Protein AF-A0A9P1BUS1-F1 (afdb_monomer_lite)

Radius of gyration: 31.8 Å; chains: 1; bounding box: 94×66×81 Å

pLDDT: mean 78.26, std 16.11, range [40.59, 98.12]

Organism: NCBI:txid2562237

Structure (mmCIF, N/CA/C/O backbone):
data_AF-A0A9P1BUS1-F1
#
_entry.id   AF-A0A9P1BUS1-F1
#
loop_
_atom_site.group_PDB
_atom_site.id
_atom_site.type_symbol
_atom_site.label_atom_id
_atom_site.label_alt_id
_atom_site.label_comp_id
_atom_site.label_asym_id
_atom_site.label_entity_id
_atom_site.label_seq_id
_atom_site.pdbx_PDB_ins_code
_atom_site.Cartn_x
_atom_site.Cartn_y
_atom_site.Cartn_z
_atom_site.occupancy
_atom_site.B_iso_or_equiv
_atom_site.auth_seq_id
_atom_site.auth_comp_id
_atom_site.auth_asym_id
_atom_site.auth_atom_id
_atom_site.pdbx_PDB_model_num
ATOM 1 N N . MET A 1 1 ? -67.417 27.961 18.897 1.00 46.22 1 MET A N 1
ATOM 2 C CA . MET A 1 1 ? -67.060 26.794 19.729 1.00 46.22 1 MET A CA 1
ATOM 3 C C . MET A 1 1 ? -65.584 26.510 19.504 1.00 46.22 1 MET A C 1
ATOM 5 O O . MET A 1 1 ? -65.244 25.965 18.468 1.00 46.22 1 MET A O 1
ATOM 9 N N . PHE A 1 2 ? -64.714 26.973 20.403 1.00 40.59 2 PHE A N 1
ATOM 10 C CA . PHE A 1 2 ? -63.285 26.651 20.389 1.00 40.59 2 PHE A CA 1
ATOM 11 C C . PHE A 1 2 ? -63.031 25.648 21.512 1.00 40.59 2 PHE A C 1
ATOM 13 O O . PHE A 1 2 ? -63.205 25.967 22.686 1.00 40.59 2 PHE A O 1
ATOM 20 N N . THR A 1 3 ? -62.691 24.420 21.139 1.00 49.34 3 THR A N 1
ATOM 21 C CA . THR A 1 3 ? -62.290 23.357 22.060 1.00 49.34 3 THR A CA 1
ATOM 22 C C . THR A 1 3 ? -60.851 23.598 22.498 1.00 49.34 3 THR A C 1
ATOM 24 O O . THR A 1 3 ? -59.916 23.427 21.719 1.00 49.34 3 THR A O 1
ATOM 27 N N . VAL A 1 4 ? -60.691 24.025 23.748 1.00 51.94 4 VAL A N 1
ATOM 28 C CA . VAL A 1 4 ? -59.406 24.140 24.442 1.00 51.94 4 VAL A CA 1
ATOM 29 C C . VAL A 1 4 ? -58.948 22.731 24.818 1.00 51.94 4 VAL A C 1
ATOM 31 O O . VAL A 1 4 ? -59.622 22.043 25.583 1.00 51.94 4 VAL A O 1
ATOM 34 N N . LEU A 1 5 ? -57.823 22.288 24.255 1.00 48.09 5 LEU A N 1
ATOM 35 C CA . LEU A 1 5 ? -57.176 21.033 24.635 1.00 48.09 5 LEU A CA 1
ATOM 36 C C . LEU A 1 5 ? -56.442 21.207 25.978 1.00 48.09 5 LEU A C 1
ATOM 38 O O . LEU A 1 5 ? -55.762 22.220 26.169 1.00 48.09 5 LEU A O 1
ATOM 42 N N . PRO A 1 6 ? -56.552 20.240 26.906 1.00 53.84 6 PRO A N 1
ATOM 43 C CA . PRO A 1 6 ? -55.901 20.312 28.205 1.00 53.84 6 PRO A CA 1
ATOM 44 C C . PRO A 1 6 ? -54.385 20.134 28.062 1.00 53.84 6 PRO A C 1
ATOM 46 O O . PRO A 1 6 ? -53.867 19.041 27.842 1.00 53.84 6 PRO A O 1
ATOM 49 N N . SER A 1 7 ? -53.679 21.252 28.214 1.00 59.16 7 SER A N 1
ATOM 50 C CA . SER A 1 7 ? -52.264 21.307 28.568 1.00 59.16 7 SER A CA 1
ATOM 51 C C . SER A 1 7 ? -52.115 20.888 30.026 1.00 59.16 7 SER A C 1
ATOM 53 O O . SER A 1 7 ? -52.669 21.558 30.895 1.00 59.16 7 SER A O 1
ATOM 55 N N . SER A 1 8 ? -51.412 19.783 30.281 1.00 63.03 8 SER A N 1
ATOM 56 C CA . SER A 1 8 ? -50.774 19.408 31.556 1.00 63.03 8 SER A CA 1
ATOM 57 C C . SER A 1 8 ? -50.841 17.895 31.707 1.00 63.03 8 SER A C 1
ATOM 59 O O . SER A 1 8 ? -51.927 17.371 31.921 1.00 63.03 8 SER A O 1
ATOM 61 N N . CYS A 1 9 ? -49.696 17.213 31.574 1.00 47.09 9 CYS A N 1
ATOM 62 C CA . CYS A 1 9 ? -49.346 15.969 32.288 1.00 47.09 9 CYS A CA 1
ATOM 63 C C . CYS A 1 9 ? -47.958 15.420 31.865 1.00 47.09 9 CYS A C 1
ATOM 65 O O . CYS A 1 9 ? -47.756 14.212 31.817 1.00 47.09 9 CYS A O 1
ATOM 67 N N . CYS A 1 10 ? -46.957 16.264 31.580 1.00 48.97 10 CYS A N 1
ATOM 68 C CA . CYS A 1 10 ? -45.562 15.797 31.541 1.00 48.97 10 CYS A CA 1
ATOM 69 C C . CYS A 1 10 ? -44.953 15.998 32.932 1.00 48.97 10 CYS A C 1
ATOM 71 O O . CYS A 1 10 ? -44.494 17.083 33.280 1.00 48.97 10 CYS A O 1
ATOM 73 N N . GLY A 1 11 ? -45.053 14.961 33.766 1.00 48.91 11 GLY A N 1
ATOM 74 C CA . GLY A 1 11 ? -44.661 14.999 35.172 1.00 48.91 11 GLY A CA 1
ATOM 75 C C . GLY A 1 11 ? -43.143 15.139 35.415 1.00 48.91 11 GLY A C 1
ATOM 76 O O . GLY A 1 11 ? -42.332 14.694 34.602 1.00 48.91 11 GLY A O 1
ATOM 77 N N . PRO A 1 12 ? -42.733 15.666 36.587 1.00 58.41 12 PRO A N 1
ATOM 78 C CA . PRO A 1 12 ? -41.339 15.968 36.958 1.00 58.41 12 PRO A CA 1
ATOM 79 C C . PRO A 1 12 ? -40.393 14.753 37.103 1.00 58.41 12 PRO A C 1
ATOM 81 O O . PRO A 1 12 ? -39.239 14.913 37.497 1.00 58.41 12 PRO A O 1
ATOM 84 N N . ARG A 1 13 ? -40.829 13.526 36.784 1.00 53.03 13 ARG A N 1
ATOM 85 C CA . ARG A 1 13 ? -39.997 12.313 36.916 1.00 53.03 13 ARG A CA 1
ATOM 86 C C . ARG A 1 13 ? -38.963 12.133 35.801 1.00 53.03 13 ARG A C 1
ATOM 88 O O . ARG A 1 13 ? -37.921 11.541 36.066 1.00 53.03 13 ARG A O 1
ATOM 95 N N . LEU A 1 14 ? -39.202 12.654 34.596 1.00 53.84 14 LEU A N 1
ATOM 96 C CA . LEU A 1 14 ? -38.250 12.518 33.482 1.00 53.84 14 LEU A CA 1
ATOM 97 C C . LEU A 1 14 ? -37.026 13.438 33.630 1.00 53.84 14 LEU A C 1
ATOM 99 O O . LEU A 1 14 ? -35.917 13.035 33.288 1.00 53.84 14 LEU A O 1
ATOM 103 N N . ALA A 1 15 ? -37.188 14.623 34.228 1.00 58.75 15 ALA A N 1
ATOM 104 C CA . ALA A 1 15 ? -36.095 15.586 34.396 1.00 58.75 15 ALA A CA 1
ATOM 105 C C . ALA A 1 15 ? -34.947 15.056 35.284 1.00 58.75 15 ALA A C 1
ATOM 107 O O . ALA A 1 15 ? -33.774 15.276 34.985 1.00 58.75 15 ALA A O 1
ATOM 108 N N . ASN A 1 16 ? -35.261 14.289 36.335 1.00 60.59 16 ASN A N 1
ATOM 109 C CA . ASN A 1 16 ? -34.242 13.729 37.233 1.00 60.59 16 ASN A CA 1
ATOM 110 C C . ASN A 1 16 ? -33.464 12.551 36.618 1.00 60.59 16 ASN A C 1
ATOM 112 O O . ASN A 1 16 ? -32.300 12.346 36.958 1.00 60.59 16 ASN A O 1
ATOM 116 N N . ALA A 1 17 ? -34.072 11.786 35.705 1.00 60.84 17 ALA A N 1
ATOM 117 C CA . ALA A 1 17 ? -33.400 10.660 35.053 1.00 60.84 17 ALA A CA 1
ATOM 118 C C . ALA A 1 17 ? -32.332 11.136 34.053 1.00 60.84 17 ALA A C 1
ATOM 120 O O . ALA A 1 17 ? -31.220 10.608 34.041 1.00 60.84 17 ALA A O 1
ATOM 121 N N . VAL A 1 18 ? -32.636 12.185 33.281 1.00 61.22 18 VAL A N 1
ATOM 122 C CA . VAL A 1 18 ? -31.694 12.780 32.318 1.00 61.22 18 VAL A CA 1
ATOM 123 C C . VAL A 1 18 ? -30.504 13.429 33.039 1.00 61.22 18 VAL A C 1
ATOM 125 O O . VAL A 1 18 ? -29.358 13.233 32.638 1.00 61.22 18 VAL A O 1
ATOM 128 N N . GLY A 1 19 ? -30.742 14.120 34.161 1.00 65.56 19 GLY A N 1
ATOM 129 C CA . GLY A 1 19 ? -29.676 14.764 34.940 1.00 65.56 19 GLY A CA 1
ATOM 130 C C . GLY A 1 19 ? -28.626 13.794 35.503 1.00 65.56 19 GLY A C 1
ATOM 131 O O . GLY A 1 19 ? -27.442 14.130 35.556 1.00 65.56 19 GLY A O 1
ATOM 132 N N . ASN A 1 20 ? -29.026 12.574 35.876 1.00 67.50 20 ASN A N 1
ATOM 133 C CA . ASN A 1 20 ? -28.093 11.555 36.369 1.00 67.50 20 ASN A CA 1
ATOM 134 C C . ASN A 1 20 ? -27.236 10.943 35.251 1.00 67.50 20 ASN A C 1
ATOM 136 O O . ASN A 1 20 ? -26.089 10.578 35.502 1.00 67.50 20 ASN A O 1
ATOM 140 N N . PHE A 1 21 ? -27.755 10.864 34.022 1.00 61.03 21 PHE A N 1
ATOM 141 C CA . PHE A 1 21 ? -27.008 10.328 32.881 1.00 61.03 21 PHE A CA 1
ATOM 142 C C . PHE A 1 21 ? -25.894 11.286 32.439 1.00 61.03 21 PHE A C 1
ATOM 144 O O . PHE A 1 21 ? -24.759 10.863 32.231 1.00 61.03 21 PHE A O 1
ATOM 151 N N . VAL A 1 22 ? -26.185 12.592 32.405 1.00 64.06 22 VAL A N 1
ATOM 152 C CA . VAL A 1 22 ? -25.201 13.631 32.050 1.00 64.06 22 VAL A CA 1
ATOM 153 C C . VAL A 1 22 ? -24.065 13.702 33.076 1.00 64.06 22 VAL A C 1
ATOM 155 O O . VAL A 1 22 ? -22.897 13.733 32.698 1.00 64.06 22 VAL A O 1
ATOM 158 N N . LYS A 1 23 ? -24.381 13.654 34.378 1.00 69.38 23 LYS A N 1
ATOM 159 C CA . LYS A 1 23 ? -23.353 13.651 35.435 1.00 69.38 23 LYS A CA 1
ATOM 160 C C . LYS A 1 23 ? -22.451 12.416 35.381 1.00 69.38 23 LYS A C 1
ATOM 162 O O . LYS A 1 23 ? -21.259 12.529 35.639 1.00 69.38 23 LYS A O 1
ATOM 167 N N . LYS A 1 24 ? -23.004 11.252 35.025 1.00 66.56 24 LYS A N 1
ATOM 168 C CA . LYS A 1 24 ? -22.243 9.999 34.925 1.00 66.56 24 LYS A CA 1
ATOM 169 C C . LYS A 1 24 ? -21.389 9.915 33.654 1.00 66.56 24 LYS A C 1
ATOM 171 O O . LYS A 1 24 ? -20.315 9.327 33.676 1.00 66.56 24 LYS A O 1
ATOM 176 N N . ALA A 1 25 ? -21.831 10.527 32.556 1.00 69.12 25 ALA A N 1
ATOM 177 C CA . ALA A 1 25 ? -21.007 10.666 31.356 1.00 69.12 25 ALA A CA 1
ATOM 178 C C . ALA A 1 25 ? -19.791 11.578 31.610 1.00 69.12 25 ALA A C 1
ATOM 180 O O . ALA A 1 25 ? -18.690 11.269 31.158 1.00 69.12 25 ALA A O 1
ATOM 181 N N . ALA A 1 26 ? -19.969 12.649 32.394 1.00 74.56 26 ALA A N 1
ATOM 182 C CA . ALA A 1 26 ? -18.885 13.563 32.751 1.00 74.56 26 ALA A CA 1
ATOM 183 C C .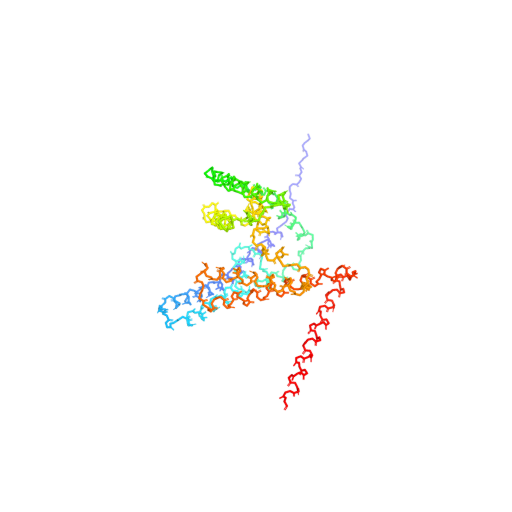 ALA A 1 26 ? -17.774 12.883 33.579 1.00 74.56 26 ALA A C 1
ATOM 185 O O . ALA A 1 26 ? -16.598 13.042 33.263 1.00 74.56 26 ALA A O 1
ATOM 186 N N . SER A 1 27 ? -18.123 12.052 34.572 1.00 76.44 27 SER A N 1
ATOM 187 C CA . SER A 1 27 ? -17.126 11.383 35.431 1.00 76.44 27 SER A CA 1
ATOM 188 C C . SER A 1 27 ? -16.245 10.369 34.689 1.00 76.44 27 SER A C 1
ATOM 190 O O . SER A 1 27 ? -15.106 10.102 35.078 1.00 76.44 27 SER A O 1
ATOM 192 N N . LEU A 1 28 ? -16.756 9.795 33.599 1.00 79.06 28 LEU A N 1
ATOM 193 C CA . LEU A 1 28 ? -16.002 8.857 32.768 1.00 79.06 28 LEU A CA 1
ATOM 194 C C . LEU A 1 28 ? -15.027 9.564 31.834 1.00 79.06 28 LEU A C 1
ATOM 196 O O . LEU A 1 28 ? -13.924 9.054 31.623 1.00 79.06 28 LEU A O 1
ATOM 200 N N . GLY A 1 29 ? -15.405 10.751 31.351 1.00 85.56 29 GLY A N 1
ATOM 201 C CA . GLY A 1 29 ? -14.495 11.656 30.656 1.00 85.56 29 GLY A CA 1
ATOM 202 C C . GLY A 1 29 ? -13.262 11.950 31.507 1.00 85.56 29 GLY A C 1
ATOM 203 O O . GLY A 1 29 ? -12.148 11.681 31.071 1.00 85.56 29 GLY A O 1
ATOM 204 N N . GLU A 1 30 ? -13.451 12.349 32.768 1.00 90.88 30 GLU A N 1
ATOM 205 C CA . GLU A 1 30 ? -12.348 12.694 33.683 1.00 90.88 30 GLU A CA 1
ATOM 206 C C . GLU A 1 30 ? -11.357 11.533 33.908 1.00 90.88 30 GLU A C 1
ATOM 208 O O . GLU A 1 30 ? -10.136 11.720 33.899 1.00 90.88 30 GLU A O 1
ATOM 213 N N . SER A 1 31 ? -11.864 10.305 34.069 1.00 90.94 31 SER A N 1
ATOM 214 C CA . SER A 1 31 ? -11.017 9.117 34.263 1.00 90.94 31 SER A CA 1
ATOM 215 C C . SER A 1 31 ? -10.202 8.765 33.013 1.00 90.94 31 SER A C 1
ATOM 217 O O . SER A 1 31 ? -9.027 8.394 33.119 1.00 90.94 31 SER A O 1
ATOM 219 N N . ALA A 1 32 ? -10.808 8.883 31.828 1.00 94.50 32 ALA A N 1
ATOM 220 C CA . ALA A 1 32 ? -10.131 8.656 30.555 1.00 94.50 32 ALA A CA 1
ATOM 221 C C . ALA A 1 32 ? -9.107 9.760 30.249 1.00 94.50 32 ALA A C 1
ATOM 223 O O . ALA A 1 32 ? -7.989 9.455 29.832 1.00 94.50 32 ALA A O 1
ATOM 224 N N . GLU A 1 33 ? -9.445 11.023 30.516 1.00 95.06 33 GLU A N 1
ATOM 225 C CA . GLU A 1 33 ? -8.556 12.177 30.348 1.00 95.06 33 GLU A CA 1
ATOM 226 C C . GLU A 1 33 ? -7.314 12.074 31.236 1.00 95.06 33 GLU A C 1
ATOM 228 O O . GLU A 1 33 ? -6.194 12.243 30.751 1.00 95.06 33 GLU A O 1
ATOM 233 N N . SER A 1 34 ? -7.490 11.721 32.513 1.00 95.56 34 SER A N 1
ATOM 234 C CA . SER A 1 34 ? -6.382 11.531 33.456 1.00 95.56 34 SER A CA 1
ATOM 235 C C . SER A 1 34 ? -5.438 10.408 33.013 1.00 95.56 34 SER A C 1
ATOM 237 O O . SER A 1 34 ? -4.213 10.578 32.993 1.00 95.56 34 SER A O 1
ATOM 239 N N . TYR A 1 35 ? -5.990 9.268 32.580 1.00 97.12 35 TYR A N 1
ATOM 240 C CA . TYR A 1 35 ? 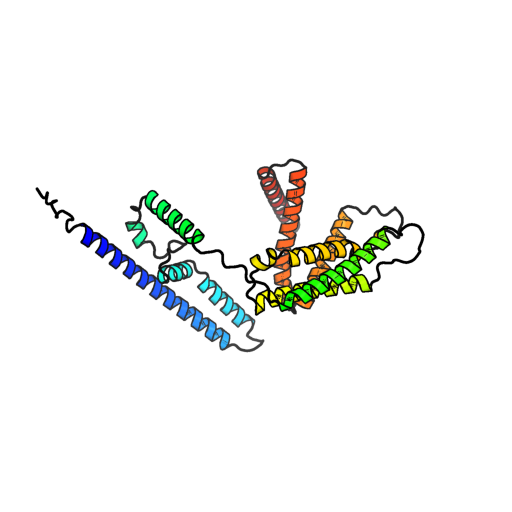-5.180 8.161 32.073 1.00 97.12 35 TYR A CA 1
ATOM 241 C C . TYR A 1 35 ? -4.448 8.535 30.774 1.00 97.12 35 TYR A C 1
ATOM 243 O O . TYR A 1 35 ? -3.239 8.321 30.676 1.00 97.12 35 TYR A O 1
ATOM 251 N N . LYS A 1 36 ? -5.143 9.157 29.811 1.00 96.88 36 LYS A N 1
ATOM 252 C CA . LYS A 1 36 ? -4.542 9.634 28.560 1.00 96.88 36 LYS A CA 1
ATOM 253 C C . LYS A 1 36 ? -3.410 10.624 28.832 1.00 96.88 36 LYS A C 1
ATOM 255 O O . LYS A 1 36 ? -2.319 10.438 28.308 1.00 96.88 36 LYS A O 1
ATOM 260 N N . SER A 1 37 ? -3.627 11.617 29.694 1.00 97.69 37 SER A N 1
ATOM 261 C CA . SER A 1 37 ? -2.606 12.606 30.060 1.00 97.69 37 SER A CA 1
ATOM 262 C C . SER A 1 37 ? -1.367 11.956 30.690 1.00 97.69 37 SER A C 1
ATOM 264 O O . SER A 1 37 ? -0.238 12.321 30.358 1.00 97.69 37 SER A O 1
ATOM 266 N N . LYS A 1 38 ? -1.551 10.933 31.537 1.00 98.06 38 LYS A N 1
ATOM 267 C CA . LYS A 1 38 ? -0.440 10.177 32.131 1.00 98.06 38 LYS A CA 1
ATOM 268 C C . LYS A 1 38 ? 0.395 9.442 31.078 1.00 98.06 38 LYS A C 1
ATOM 270 O O . LYS A 1 38 ? 1.623 9.504 31.143 1.00 98.06 38 LYS A O 1
ATOM 275 N N . ILE A 1 39 ? -0.249 8.749 30.138 1.00 98.12 39 ILE A N 1
ATOM 276 C CA . ILE A 1 39 ? 0.445 8.010 29.072 1.00 98.12 39 ILE A CA 1
ATOM 277 C C . ILE A 1 39 ? 1.093 8.974 28.07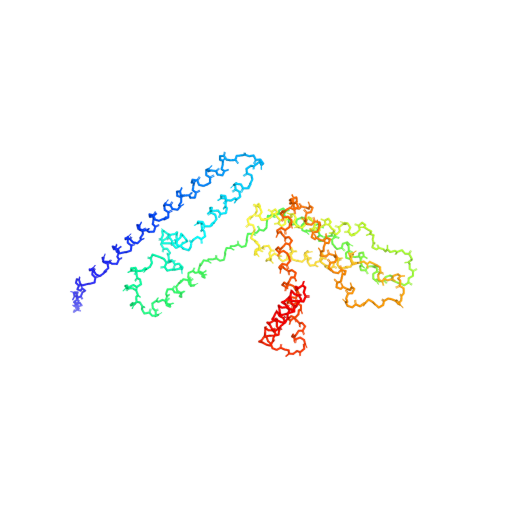1 1.00 98.12 39 ILE A C 1
ATOM 279 O O . ILE A 1 39 ? 2.256 8.781 27.724 1.00 98.12 39 ILE A O 1
ATOM 283 N N . ASP A 1 40 ? 0.412 10.060 27.693 1.00 97.44 40 ASP A N 1
ATOM 284 C CA . ASP A 1 40 ? 0.965 11.116 26.833 1.00 97.44 40 ASP A CA 1
ATOM 285 C C . ASP A 1 40 ? 2.242 11.710 27.453 1.00 97.44 40 ASP A C 1
ATOM 287 O O . ASP A 1 40 ? 3.260 11.854 26.776 1.00 97.44 40 ASP A O 1
ATOM 291 N N . GLY A 1 41 ? 2.243 11.959 28.768 1.00 97.88 41 GLY A N 1
ATOM 292 C CA . GLY A 1 41 ? 3.432 12.417 29.488 1.00 97.88 41 GLY A CA 1
ATOM 293 C C . GLY A 1 41 ? 4.579 11.396 29.503 1.00 97.88 41 GLY A C 1
ATOM 294 O O . GLY A 1 41 ? 5.747 11.783 29.464 1.00 97.88 41 GLY A O 1
ATOM 295 N N . GLN A 1 42 ? 4.285 10.092 29.541 1.00 98.12 42 GLN A N 1
ATOM 296 C CA . GLN A 1 42 ? 5.308 9.043 29.431 1.00 98.12 42 GLN A CA 1
ATOM 297 C C . GLN A 1 42 ? 5.884 8.956 28.016 1.00 98.12 42 GLN A C 1
ATOM 299 O O . GLN A 1 42 ? 7.103 8.889 27.864 1.00 98.12 42 GLN A O 1
ATOM 304 N N . ILE A 1 43 ? 5.024 9.000 26.996 1.00 97.81 43 ILE A N 1
ATOM 305 C CA . ILE A 1 43 ? 5.421 9.020 25.586 1.00 97.81 43 ILE A CA 1
ATOM 306 C C . ILE A 1 43 ? 6.335 10.216 25.324 1.00 97.81 43 ILE A C 1
ATOM 308 O O . ILE A 1 43 ? 7.431 10.027 24.806 1.00 97.81 43 ILE A O 1
ATOM 312 N N . GLN A 1 44 ? 5.940 11.413 25.763 1.00 98.00 44 GLN A N 1
ATOM 313 C CA . GLN A 1 44 ? 6.729 12.626 25.569 1.00 98.00 44 GLN A CA 1
ATOM 314 C C . GLN A 1 44 ? 8.115 12.512 26.216 1.00 98.00 44 GLN A C 1
ATOM 316 O O . GLN A 1 44 ? 9.109 12.847 25.581 1.00 98.00 44 GLN A O 1
ATOM 321 N N . ARG A 1 45 ? 8.214 11.973 27.442 1.00 98.00 45 ARG A N 1
ATOM 322 C CA . ARG A 1 45 ? 9.512 11.739 28.105 1.00 98.00 45 ARG A CA 1
ATOM 323 C C . ARG A 1 45 ? 10.400 10.768 27.325 1.00 98.00 45 ARG A C 1
ATOM 325 O O . ARG A 1 45 ? 11.596 11.014 27.208 1.00 98.00 45 ARG A O 1
ATOM 332 N N . LEU A 1 46 ? 9.837 9.677 26.802 1.00 97.75 46 LEU A N 1
ATOM 333 C CA . LEU A 1 46 ? 10.592 8.711 25.997 1.00 97.75 46 LEU A CA 1
ATOM 334 C C . LEU A 1 46 ? 11.031 9.315 24.657 1.00 97.75 46 LEU A C 1
ATOM 336 O O . LEU A 1 46 ? 12.163 9.099 24.238 1.00 97.75 46 LEU A O 1
ATOM 340 N N . GLU A 1 47 ? 10.169 10.094 24.003 1.00 96.88 47 GLU A N 1
ATOM 341 C CA . GLU A 1 47 ? 10.499 10.804 22.762 1.00 96.88 47 GLU A CA 1
ATOM 342 C C . GLU A 1 47 ? 11.600 11.857 23.000 1.00 96.88 47 GLU A C 1
ATOM 344 O O . GLU A 1 47 ? 12.519 11.968 22.188 1.00 96.88 47 GLU A O 1
ATOM 349 N N . THR A 1 48 ? 11.596 12.550 24.148 1.00 97.62 48 THR A N 1
ATOM 350 C CA . THR A 1 48 ? 12.705 13.430 24.561 1.00 97.62 48 THR A CA 1
ATOM 351 C C . THR A 1 48 ? 14.006 12.650 24.766 1.00 97.62 48 THR A C 1
ATOM 353 O O . THR A 1 48 ? 15.027 13.040 24.208 1.00 97.62 48 THR A O 1
ATOM 356 N N . GLN A 1 49 ? 13.977 11.510 25.468 1.00 97.06 49 GLN A N 1
ATOM 357 C CA . GLN A 1 49 ? 15.164 10.657 25.654 1.00 97.06 49 GLN A CA 1
ATOM 358 C C . GLN A 1 49 ? 15.730 10.136 24.325 1.00 97.06 49 GLN A C 1
ATOM 360 O O . GLN A 1 49 ? 16.941 10.043 24.158 1.00 97.06 49 GLN A O 1
ATOM 365 N N . VAL A 1 50 ? 14.872 9.821 23.349 1.00 96.69 50 VAL A N 1
ATOM 366 C CA . VAL A 1 50 ? 15.316 9.442 21.998 1.00 96.69 50 VAL A CA 1
ATOM 367 C C . VAL A 1 50 ? 16.036 10.602 21.302 1.00 96.69 50 VAL A C 1
ATOM 369 O O . VAL A 1 50 ? 17.020 10.365 20.600 1.00 96.69 50 VAL A O 1
ATOM 372 N N . GLY A 1 51 ? 15.568 11.839 21.499 1.00 93.81 51 GLY A N 1
ATOM 373 C CA . GLY A 1 51 ? 16.205 13.050 20.974 1.00 93.81 51 GLY A CA 1
ATOM 374 C C . GLY A 1 51 ? 17.537 13.396 21.651 1.00 93.81 51 GLY A C 1
ATOM 375 O O . GLY A 1 51 ? 18.449 13.875 20.981 1.00 93.81 51 GLY A O 1
ATOM 376 N N . GLU A 1 52 ? 17.673 13.108 22.949 1.00 97.12 52 GLU A N 1
ATOM 377 C CA . GLU A 1 52 ? 18.892 13.329 23.747 1.00 97.12 52 GLU A CA 1
ATOM 378 C C . GLU A 1 52 ? 20.019 12.327 23.466 1.00 97.12 52 GLU A C 1
ATOM 380 O O . GLU A 1 52 ? 21.155 12.570 23.869 1.00 97.12 52 GLU A O 1
ATOM 385 N N . LEU A 1 53 ? 19.738 11.231 22.751 1.00 96.12 53 LEU A N 1
ATOM 386 C CA . LEU A 1 53 ? 20.711 10.199 22.375 1.00 96.12 53 LEU A CA 1
ATOM 387 C C . LEU A 1 53 ? 21.127 10.297 20.886 1.00 96.12 53 LEU A C 1
ATOM 389 O O . LEU A 1 53 ? 20.847 9.378 20.103 1.00 96.12 53 LEU A O 1
ATOM 393 N N . PRO A 1 54 ? 21.779 11.389 20.428 1.00 92.75 54 PRO A N 1
ATOM 394 C CA . PRO A 1 54 ? 22.240 11.507 19.052 1.00 92.75 54 PRO A CA 1
ATOM 395 C C . PRO A 1 54 ? 23.479 10.632 18.798 1.00 92.75 54 PRO A C 1
ATOM 397 O O . PRO A 1 54 ? 24.298 10.393 19.679 1.00 92.75 54 PRO A O 1
ATOM 400 N N . GLY A 1 55 ? 23.651 10.184 17.552 1.00 92.94 55 GLY A N 1
ATOM 401 C CA . GLY A 1 55 ? 24.835 9.435 17.110 1.00 92.94 55 GLY A CA 1
ATOM 402 C C . GLY A 1 55 ? 24.564 7.980 16.714 1.00 92.94 55 GLY A C 1
ATOM 403 O O . GLY A 1 55 ? 23.487 7.423 16.952 1.00 92.94 55 GLY A O 1
ATOM 404 N N . LYS A 1 56 ? 25.550 7.368 16.040 1.00 91.25 56 LYS A N 1
ATOM 405 C CA . LYS A 1 56 ? 25.475 5.972 15.565 1.00 91.25 56 LYS A CA 1
ATOM 406 C C . LYS A 1 56 ? 25.541 4.964 16.719 1.00 91.25 56 LYS A C 1
ATOM 408 O O . LYS A 1 56 ? 24.814 3.976 16.687 1.00 91.25 56 LYS A O 1
ATOM 413 N N . GLU A 1 57 ? 26.319 5.261 17.757 1.00 95.62 57 GLU A N 1
ATOM 414 C CA . GLU A 1 57 ? 26.524 4.375 18.914 1.00 95.62 57 GLU A CA 1
ATOM 415 C C . GLU A 1 57 ? 25.226 4.100 19.702 1.00 95.62 57 GLU A C 1
ATOM 417 O O . GLU A 1 57 ? 24.997 2.982 20.160 1.00 95.62 57 GLU A O 1
ATOM 422 N N . HIS A 1 58 ? 24.303 5.068 19.768 1.00 96.94 58 HIS A N 1
ATOM 423 C CA . HIS A 1 58 ? 23.034 4.943 20.506 1.00 96.94 58 HIS A CA 1
ATOM 424 C C . HIS A 1 58 ? 21.865 4.392 19.670 1.00 96.94 58 HIS A C 1
ATOM 426 O O . HIS A 1 58 ? 20.701 4.490 20.066 1.00 96.94 58 HIS A O 1
ATOM 432 N N . HIS A 1 59 ? 22.117 3.818 18.488 1.00 95.94 59 HIS A N 1
ATOM 433 C CA . HIS A 1 59 ? 21.041 3.307 17.627 1.00 95.94 59 HIS A CA 1
ATOM 434 C C . HIS A 1 59 ? 20.196 2.213 18.309 1.00 95.94 59 HIS A C 1
ATOM 436 O O . HIS A 1 59 ? 18.965 2.236 18.223 1.00 95.94 59 HIS A O 1
ATOM 442 N N . LYS A 1 60 ? 20.835 1.289 19.042 1.00 96.69 60 LYS A N 1
ATOM 443 C CA . LYS A 1 60 ? 20.133 0.212 19.763 1.00 96.69 60 LYS A CA 1
ATOM 444 C C . LYS A 1 60 ? 19.217 0.760 20.862 1.00 96.69 60 LYS A C 1
ATOM 446 O O . LYS A 1 60 ? 18.076 0.320 20.981 1.00 96.69 60 LYS A O 1
ATOM 451 N N . GLU A 1 61 ? 19.691 1.746 21.620 1.00 97.12 61 GLU A N 1
ATOM 452 C CA . GLU A 1 61 ? 18.933 2.384 22.704 1.00 97.12 61 GLU A CA 1
ATOM 453 C C . GLU A 1 61 ? 17.739 3.173 22.165 1.00 97.12 61 GLU A C 1
ATOM 455 O O . GLU A 1 61 ? 16.615 2.976 22.627 1.00 97.12 61 GLU A O 1
ATOM 460 N N . ARG A 1 62 ? 17.943 3.981 21.115 1.00 97.12 62 ARG A N 1
ATOM 461 C CA . ARG A 1 62 ? 16.849 4.698 20.442 1.00 97.12 62 ARG A CA 1
ATOM 462 C C . ARG A 1 62 ? 15.787 3.748 19.902 1.00 97.12 62 ARG A C 1
ATOM 464 O O . ARG A 1 62 ? 14.598 3.990 20.089 1.00 97.12 62 ARG A O 1
ATOM 471 N N . THR A 1 63 ? 16.205 2.638 19.295 1.00 96.75 63 THR A N 1
ATOM 472 C CA . THR A 1 63 ? 15.281 1.614 18.788 1.00 96.75 63 THR A CA 1
ATOM 473 C C . THR A 1 63 ? 14.485 0.971 19.927 1.00 96.75 63 THR A C 1
ATOM 475 O O . THR A 1 63 ? 13.271 0.798 19.815 1.00 96.75 63 THR A O 1
ATOM 478 N N . ALA A 1 64 ? 15.127 0.663 21.057 1.00 97.50 64 ALA A N 1
ATOM 479 C CA . ALA A 1 64 ? 14.446 0.115 22.229 1.00 97.50 64 ALA A CA 1
ATOM 480 C C . ALA A 1 64 ? 13.430 1.102 22.837 1.00 97.50 64 ALA A C 1
ATOM 482 O O . ALA A 1 64 ? 12.326 0.696 23.201 1.00 97.50 64 ALA A O 1
ATOM 483 N N . LEU A 1 65 ? 13.760 2.396 22.914 1.00 97.19 65 LEU A N 1
ATOM 484 C CA . LEU A 1 65 ? 12.828 3.436 23.365 1.00 97.19 65 LEU A CA 1
ATOM 485 C C . LEU A 1 65 ? 11.669 3.635 22.375 1.00 97.19 65 LEU A C 1
ATOM 487 O O . LEU A 1 65 ? 10.517 3.711 22.800 1.00 97.19 65 LEU A O 1
ATOM 491 N N . GLY A 1 66 ? 11.935 3.620 21.066 1.00 96.50 66 GLY A N 1
ATOM 492 C CA . GLY A 1 66 ? 10.901 3.689 20.027 1.00 96.50 66 GLY A CA 1
ATOM 493 C C . GLY A 1 66 ? 9.904 2.526 20.095 1.00 96.50 66 GLY A C 1
ATOM 494 O O . GLY A 1 66 ? 8.693 2.729 19.960 1.00 96.50 66 GLY A O 1
ATOM 495 N N . LYS A 1 67 ? 10.383 1.313 20.410 1.00 97.75 67 LYS A N 1
ATOM 496 C CA . LYS A 1 67 ? 9.518 0.150 20.678 1.00 97.75 67 LYS A CA 1
ATOM 497 C C . LYS A 1 67 ? 8.633 0.367 21.908 1.00 97.75 67 LYS A C 1
ATOM 499 O O . LYS A 1 67 ? 7.447 0.056 21.853 1.00 97.75 67 LYS A O 1
ATOM 504 N N . LYS A 1 68 ? 9.163 0.956 22.988 1.00 97.44 68 LYS A N 1
ATOM 505 C CA . LYS A 1 68 ? 8.368 1.291 24.187 1.00 97.44 68 LYS A CA 1
ATOM 506 C C . LYS A 1 68 ? 7.288 2.336 23.896 1.00 97.44 68 LYS A C 1
ATOM 508 O O . LYS A 1 68 ? 6.158 2.160 24.335 1.00 97.44 68 LYS A O 1
ATOM 513 N N . VAL A 1 69 ? 7.605 3.380 23.127 1.00 97.88 69 VAL A N 1
ATOM 514 C CA . VAL A 1 69 ? 6.612 4.384 22.695 1.00 97.88 69 VAL A CA 1
ATOM 515 C C . VAL A 1 69 ? 5.496 3.727 21.885 1.00 97.88 69 VAL A C 1
ATOM 517 O O . VAL A 1 69 ? 4.320 3.996 22.124 1.00 97.88 69 VAL A O 1
ATOM 520 N N . SER A 1 70 ? 5.856 2.837 20.960 1.00 97.25 70 SER A N 1
ATOM 521 C CA . SER A 1 70 ? 4.885 2.118 20.131 1.00 97.25 70 SER A CA 1
ATOM 522 C C . SER A 1 70 ? 3.997 1.190 20.965 1.00 97.25 70 SER A C 1
ATOM 524 O O . SER A 1 70 ? 2.788 1.165 20.759 1.00 97.25 70 SER A O 1
ATOM 526 N N . ALA A 1 71 ? 4.567 0.497 21.956 1.00 97.44 71 ALA A N 1
ATOM 527 C CA . ALA A 1 71 ? 3.813 -0.346 22.881 1.00 97.44 71 ALA A CA 1
ATOM 528 C C . ALA A 1 71 ? 2.811 0.459 23.728 1.00 97.44 71 ALA A C 1
ATOM 530 O O . ALA A 1 71 ? 1.669 0.038 23.867 1.00 97.44 71 ALA A O 1
ATOM 531 N N . LEU A 1 72 ? 3.198 1.640 24.230 1.00 97.44 72 LEU A N 1
ATOM 532 C CA . LEU A 1 72 ? 2.291 2.523 24.980 1.00 97.44 72 LEU A CA 1
ATOM 533 C C . LEU A 1 72 ? 1.147 3.062 24.107 1.00 97.44 72 LEU A C 1
ATOM 535 O O . LEU A 1 72 ? 0.006 3.119 24.554 1.00 97.44 72 LEU A O 1
ATOM 539 N N . LYS A 1 73 ? 1.432 3.427 22.849 1.00 97.12 73 LYS A N 1
ATOM 540 C CA . LYS A 1 73 ? 0.405 3.882 21.892 1.00 97.12 73 LYS A CA 1
ATOM 541 C C . LYS A 1 73 ? -0.545 2.751 21.470 1.00 97.12 73 LYS A C 1
ATOM 543 O O . LYS A 1 73 ? -1.679 3.033 21.092 1.00 97.12 73 LYS A O 1
ATOM 548 N N . GLY A 1 74 ? -0.079 1.503 21.523 1.00 96.06 74 GLY A N 1
ATOM 549 C CA . GLY A 1 74 ? -0.845 0.304 21.182 1.00 96.06 74 GLY A CA 1
ATOM 550 C C . GLY A 1 74 ? -1.607 -0.335 22.345 1.00 96.06 74 GLY A C 1
ATOM 551 O O . GLY A 1 74 ? -2.308 -1.311 22.112 1.00 96.06 74 GLY A O 1
ATOM 552 N N . GLU A 1 75 ? -1.486 0.167 23.578 1.00 97.44 75 GLU A N 1
ATOM 553 C CA . GLU A 1 75 ? -2.214 -0.389 24.724 1.00 97.44 75 GLU A CA 1
ATOM 554 C C . GLU A 1 75 ? -3.728 -0.167 24.548 1.00 97.44 75 GLU A C 1
ATOM 556 O O . GLU A 1 75 ? -4.180 0.973 24.414 1.00 97.44 75 GLU A O 1
ATOM 561 N N . ASP A 1 76 ? -4.528 -1.239 24.589 1.00 97.56 76 ASP A N 1
ATOM 562 C CA . ASP A 1 76 ? -5.991 -1.211 24.391 1.00 97.56 76 ASP A CA 1
ATOM 563 C C . ASP A 1 76 ? -6.686 -0.144 25.245 1.00 97.56 76 ASP A C 1
ATOM 565 O O . ASP A 1 76 ? -7.594 0.565 24.801 1.00 97.56 76 ASP A O 1
ATOM 569 N N . ARG A 1 77 ? -6.204 0.022 26.480 1.00 96.44 77 ARG A N 1
ATOM 570 C CA . ARG A 1 77 ? -6.697 1.027 27.419 1.00 96.44 77 ARG A CA 1
ATOM 571 C C . ARG A 1 77 ? -6.378 2.452 26.964 1.00 96.44 77 ARG A C 1
ATOM 573 O O . ARG A 1 77 ? -7.207 3.339 27.136 1.00 96.44 77 ARG A O 1
ATOM 580 N N . TYR A 1 78 ? -5.218 2.705 26.363 1.00 97.62 78 TYR A N 1
ATOM 581 C CA . TYR A 1 78 ? -4.882 4.021 25.810 1.00 97.62 78 TYR A CA 1
ATOM 582 C C . TYR A 1 78 ? -5.705 4.337 24.555 1.00 97.62 78 TYR A C 1
ATOM 584 O O . TYR A 1 78 ? -6.199 5.461 24.411 1.00 97.62 78 TYR A O 1
ATOM 592 N N . ILE A 1 79 ? -5.932 3.338 23.696 1.00 97.31 79 ILE A N 1
ATOM 593 C CA . ILE A 1 79 ? -6.807 3.456 22.520 1.00 97.31 79 ILE A CA 1
ATOM 594 C C . ILE A 1 79 ? -8.228 3.827 22.958 1.00 97.31 79 ILE A C 1
ATOM 596 O O . ILE A 1 79 ? -8.803 4.796 22.455 1.00 97.31 79 ILE A O 1
ATOM 600 N N . ASP A 1 80 ? -8.777 3.104 23.933 1.00 96.25 80 ASP A N 1
ATOM 601 C CA . ASP A 1 80 ? -10.109 3.365 24.475 1.00 96.25 80 ASP A CA 1
ATOM 602 C C . ASP A 1 80 ? -10.193 4.734 25.158 1.00 96.25 80 ASP A C 1
ATOM 604 O O . ASP A 1 80 ? -11.143 5.473 24.905 1.00 96.25 80 ASP A O 1
ATOM 608 N N . ALA A 1 81 ? -9.182 5.134 25.938 1.00 96.56 81 ALA A N 1
ATOM 609 C CA . ALA A 1 81 ? -9.128 6.468 26.538 1.00 96.56 81 ALA A CA 1
ATOM 610 C C . ALA A 1 81 ? -9.156 7.572 25.467 1.00 96.56 81 ALA A C 1
ATOM 612 O O . ALA A 1 81 ? -9.919 8.529 25.577 1.00 96.56 81 ALA A O 1
ATOM 613 N N . CYS A 1 82 ? -8.387 7.421 24.384 1.00 95.88 82 CYS A N 1
ATOM 614 C CA . CYS A 1 82 ? -8.400 8.366 23.267 1.00 95.88 82 CYS A CA 1
ATOM 615 C C . CYS A 1 82 ? -9.760 8.439 22.560 1.00 95.88 82 CYS A C 1
ATOM 617 O O . CYS A 1 82 ? -10.126 9.505 22.064 1.00 95.88 82 CYS A O 1
ATOM 619 N N . ARG A 1 83 ? -10.505 7.329 22.492 1.00 95.69 83 ARG A N 1
ATOM 620 C CA . ARG A 1 83 ? -11.864 7.308 21.933 1.00 95.69 83 ARG A CA 1
ATOM 621 C C . ARG A 1 83 ? -12.860 7.989 22.864 1.00 95.69 83 ARG A C 1
ATOM 623 O O . ARG A 1 83 ? -13.593 8.855 22.397 1.00 95.69 83 ARG A O 1
ATOM 630 N N . VAL A 1 84 ? -12.815 7.683 24.160 1.00 94.19 84 VAL A N 1
ATOM 631 C CA . VAL A 1 84 ? -13.696 8.282 25.176 1.00 94.19 84 VAL A CA 1
ATOM 632 C C . VAL A 1 84 ? -13.524 9.801 25.231 1.00 94.19 84 VAL A C 1
ATOM 634 O O . VAL A 1 84 ? -14.518 10.519 25.192 1.00 94.19 84 VAL A O 1
ATOM 637 N N . VAL A 1 85 ? -12.286 10.308 25.207 1.00 92.94 85 VAL A N 1
ATOM 638 C CA . VAL A 1 85 ? -11.999 11.759 25.169 1.00 92.94 85 VAL A CA 1
ATOM 639 C C . VAL A 1 85 ? -12.557 12.433 23.906 1.00 92.94 85 VAL A C 1
ATOM 641 O O . VAL A 1 85 ? -12.916 13.605 23.930 1.00 92.94 85 VAL A O 1
ATOM 644 N N . LYS A 1 86 ? -12.677 11.698 22.794 1.00 91.50 86 LYS A N 1
ATOM 645 C CA . LYS A 1 86 ? -13.302 12.177 21.547 1.00 91.50 86 LYS A CA 1
ATOM 646 C C . LYS A 1 86 ? -14.828 12.014 21.527 1.00 91.50 86 LYS A C 1
ATOM 648 O O . LYS A 1 86 ? -15.442 12.287 20.500 1.00 91.50 86 LYS A O 1
ATOM 653 N N . GLY A 1 87 ? -15.437 11.528 22.610 1.00 87.06 87 GLY A N 1
ATOM 654 C CA . GLY A 1 87 ? -16.867 11.215 22.668 1.00 87.06 87 GLY A CA 1
ATOM 655 C C . GLY A 1 87 ? -17.269 9.964 21.877 1.00 87.06 87 GLY A C 1
ATOM 656 O O . GLY A 1 87 ? -18.448 9.773 21.594 1.00 87.06 87 GLY A O 1
ATOM 657 N N . LEU A 1 88 ? -16.311 9.110 21.502 1.00 86.75 88 LEU A N 1
ATOM 658 C CA . LEU A 1 88 ? -16.563 7.848 20.806 1.00 86.75 88 LEU A CA 1
ATOM 659 C C . LEU A 1 88 ? -16.635 6.686 21.798 1.00 86.75 88 LEU A C 1
ATOM 661 O O . LEU A 1 88 ? -15.941 6.669 22.815 1.00 86.75 88 LEU A O 1
ATOM 665 N N . MET A 1 89 ? -17.419 5.661 21.457 1.00 86.62 89 MET A N 1
ATOM 666 C CA . MET A 1 89 ? -17.467 4.440 22.259 1.00 86.62 89 MET A CA 1
ATOM 667 C C . MET A 1 89 ? -16.101 3.724 22.244 1.00 86.62 89 MET A C 1
ATOM 669 O O . MET A 1 89 ? -15.490 3.602 21.169 1.00 86.62 89 MET A O 1
ATOM 673 N N . PRO A 1 90 ? -15.606 3.268 23.409 1.00 93.69 90 PRO A N 1
ATOM 674 C CA . PRO A 1 90 ? -14.386 2.469 23.508 1.00 93.69 90 PRO A CA 1
ATOM 675 C C . PRO A 1 90 ? -14.588 1.103 22.840 1.00 93.69 90 PRO A C 1
ATOM 677 O O . PRO A 1 90 ? -15.691 0.558 22.844 1.00 93.69 90 PRO A O 1
ATOM 680 N N . VAL A 1 91 ? -13.526 0.567 22.242 1.00 93.75 91 VAL A N 1
ATOM 681 C CA . VAL A 1 91 ? -13.567 -0.673 21.449 1.00 93.75 91 VAL A CA 1
ATOM 682 C C . VAL A 1 91 ? -13.368 -1.891 22.341 1.00 93.75 91 VAL A C 1
ATOM 684 O O . VAL A 1 91 ? -14.065 -2.886 22.176 1.00 93.75 91 VAL A O 1
ATOM 687 N N . HIS A 1 92 ? -12.462 -1.802 23.315 1.00 93.06 92 HIS A N 1
ATOM 688 C CA . HIS A 1 92 ? -12.068 -2.936 24.156 1.00 93.06 92 HIS A CA 1
ATOM 689 C C . HIS A 1 92 ? -12.810 -2.956 25.501 1.00 93.06 92 HIS A C 1
ATOM 691 O O . HIS A 1 92 ? -12.480 -3.737 26.389 1.00 93.06 92 HIS A O 1
ATOM 697 N N . GLY A 1 93 ? -13.821 -2.096 25.670 1.00 91.06 93 GLY A N 1
ATOM 698 C CA . GLY A 1 93 ? -14.617 -2.017 26.897 1.00 91.06 93 GLY A CA 1
ATOM 699 C C . GLY A 1 93 ? -13.869 -1.424 28.096 1.00 91.06 93 GLY A C 1
ATOM 700 O O . GLY A 1 93 ? -14.360 -1.473 29.226 1.00 91.06 93 GLY A O 1
ATOM 701 N N . ASN A 1 94 ? -12.693 -0.821 27.903 1.00 92.19 94 ASN A N 1
ATOM 702 C CA . ASN A 1 94 ? -12.083 -0.051 28.977 1.00 92.19 94 ASN A CA 1
ATOM 703 C C . ASN A 1 94 ? -12.896 1.228 29.199 1.00 92.19 94 ASN A C 1
ATOM 705 O O . ASN A 1 94 ? -13.423 1.824 28.261 1.00 92.19 94 ASN A O 1
ATOM 709 N N . PHE A 1 95 ? -13.009 1.656 30.457 1.00 90.25 95 PHE A N 1
ATOM 710 C CA . PHE A 1 95 ? -13.817 2.814 30.869 1.00 90.25 95 PHE A CA 1
ATOM 711 C C . PHE A 1 95 ? -15.338 2.659 30.652 1.00 90.25 95 PHE A C 1
ATOM 713 O O . PHE A 1 95 ? -16.077 3.613 30.876 1.00 90.25 95 PHE A O 1
ATOM 720 N N . THR A 1 96 ? -15.846 1.463 30.307 1.00 82.69 96 THR A N 1
ATOM 721 C CA . THR A 1 96 ? -17.300 1.206 30.225 1.00 82.69 96 THR A CA 1
ATOM 722 C C . THR A 1 96 ? -17.904 0.566 31.463 1.00 82.69 96 THR A C 1
ATOM 724 O O . THR A 1 96 ? -19.125 0.472 31.526 1.00 82.69 96 THR A O 1
ATOM 727 N N . ASN A 1 97 ? -17.115 0.135 32.451 1.00 69.50 97 ASN A N 1
ATOM 728 C CA . ASN A 1 97 ? -17.625 -0.668 33.576 1.00 69.50 97 ASN A CA 1
ATOM 729 C C . ASN A 1 97 ? -18.719 0.027 34.407 1.00 69.50 97 ASN A C 1
ATOM 731 O O . ASN A 1 97 ? -19.550 -0.648 35.008 1.00 69.50 97 ASN A O 1
ATOM 735 N N . GLU A 1 98 ? -18.809 1.359 34.383 1.00 59.25 98 GLU A N 1
ATOM 736 C CA . GLU A 1 98 ? -19.928 2.066 35.018 1.00 59.25 98 GLU A CA 1
ATOM 737 C C . GLU A 1 98 ? -21.102 2.355 34.071 1.00 59.25 98 GLU A C 1
ATOM 739 O O . GLU A 1 98 ? -22.233 2.537 34.539 1.00 59.25 98 GLU A O 1
ATOM 744 N N . ILE A 1 99 ? -20.864 2.371 32.754 1.00 55.88 99 ILE A N 1
ATOM 745 C CA . ILE A 1 99 ? -21.915 2.516 31.740 1.00 55.88 99 ILE A CA 1
ATOM 746 C C . ILE A 1 99 ? -22.598 1.176 31.499 1.00 55.88 99 ILE A C 1
ATOM 748 O O . ILE A 1 99 ? -23.814 1.155 31.518 1.00 55.88 99 ILE A O 1
ATOM 752 N N . GLN A 1 100 ? -21.880 0.058 31.368 1.00 52.19 100 GLN A N 1
ATOM 753 C CA . GLN A 1 100 ? -22.467 -1.266 31.103 1.00 52.19 100 GLN A CA 1
ATOM 754 C C . GLN A 1 100 ? -23.405 -1.738 32.224 1.00 52.19 100 GLN A C 1
ATOM 756 O O . GLN A 1 100 ? -24.472 -2.284 31.940 1.00 52.19 100 GLN A O 1
ATOM 761 N N . ALA A 1 101 ? -23.111 -1.406 33.487 1.00 52.50 101 ALA A N 1
ATOM 762 C CA . ALA A 1 101 ? -24.048 -1.625 34.593 1.00 52.50 101 ALA A CA 1
ATOM 763 C C . ALA A 1 101 ? -25.352 -0.797 34.465 1.00 52.50 101 ALA A C 1
ATOM 765 O O . ALA A 1 101 ? -26.367 -1.144 35.065 1.00 52.50 101 ALA A O 1
ATOM 766 N N . ALA A 1 102 ? -25.349 0.284 33.675 1.00 48.91 102 ALA A N 1
ATOM 767 C CA . ALA A 1 102 ? -26.507 1.135 33.395 1.00 48.91 102 ALA A CA 1
ATOM 768 C C . ALA A 1 102 ? -27.129 0.917 31.993 1.00 48.91 102 ALA A C 1
ATOM 770 O O . ALA A 1 102 ? -28.329 1.130 31.836 1.00 48.91 102 ALA A O 1
ATOM 771 N N . THR A 1 103 ? -26.364 0.463 30.993 1.00 46.34 103 THR A N 1
ATOM 772 C CA . THR A 1 103 ? -26.793 0.265 29.595 1.00 46.34 103 THR A CA 1
ATOM 773 C C . THR A 1 103 ? -27.189 -1.164 29.257 1.00 46.34 103 THR A C 1
ATOM 775 O O . THR A 1 103 ? -27.708 -1.382 28.166 1.00 46.34 103 THR A O 1
ATOM 778 N N . THR A 1 104 ? -27.159 -2.102 30.213 1.00 49.88 104 THR A N 1
ATOM 779 C CA . THR A 1 104 ? -27.892 -3.391 30.110 1.00 49.88 104 THR A CA 1
ATOM 780 C C . THR A 1 104 ? -29.435 -3.197 30.102 1.00 49.88 104 THR A C 1
ATOM 782 O O . THR A 1 104 ? -30.204 -4.075 30.478 1.00 49.88 104 THR A O 1
ATOM 785 N N . LYS A 1 105 ? -29.919 -2.014 29.699 1.00 53.47 105 LYS A N 1
ATOM 786 C CA . LYS A 1 105 ? -31.327 -1.641 29.511 1.00 53.47 105 LYS A CA 1
ATOM 787 C C . LYS A 1 105 ? -31.606 -0.915 28.187 1.00 53.47 105 LYS A C 1
ATOM 789 O O . LYS A 1 105 ? -32.755 -0.548 27.967 1.00 53.47 105 LYS A O 1
ATOM 794 N N . MET A 1 106 ? -30.616 -0.692 27.315 1.00 52.66 106 MET A N 1
ATOM 795 C CA . MET A 1 106 ? -30.919 -0.269 25.940 1.00 52.66 106 MET A CA 1
ATOM 796 C C . MET A 1 106 ? -31.304 -1.512 25.139 1.00 52.66 106 MET A C 1
ATOM 798 O O . MET A 1 106 ? -30.542 -2.478 25.098 1.00 52.66 106 MET A O 1
ATOM 802 N N . SER A 1 107 ? -32.519 -1.527 24.585 1.00 68.31 107 SER A N 1
ATOM 803 C CA . SER A 1 107 ? -33.001 -2.663 23.800 1.00 68.31 107 SER A CA 1
ATOM 804 C C . SER A 1 107 ? -32.228 -2.759 22.485 1.00 68.31 107 SER A C 1
ATOM 806 O O . SER A 1 107 ? -31.708 -1.764 21.975 1.00 68.31 107 SER A O 1
ATOM 808 N N . ALA A 1 108 ? -32.164 -3.968 21.927 1.00 69.31 108 ALA A N 1
ATOM 809 C CA . ALA A 1 108 ? -31.531 -4.227 20.636 1.00 69.31 108 ALA A CA 1
ATOM 810 C C . ALA A 1 108 ? -32.070 -3.318 19.509 1.00 69.31 108 ALA A C 1
ATOM 812 O O . ALA A 1 108 ? -31.329 -2.986 18.586 1.00 69.31 108 ALA A O 1
ATOM 813 N N . ASP A 1 109 ? -33.317 -2.852 19.627 1.00 73.06 109 ASP A N 1
ATOM 814 C CA . ASP A 1 109 ? -33.967 -1.981 18.644 1.00 73.06 109 ASP A CA 1
ATOM 815 C C . ASP A 1 109 ? -33.360 -0.567 18.602 1.00 73.06 109 ASP A C 1
ATOM 817 O O . ASP A 1 109 ? -33.247 0.032 17.533 1.00 73.06 109 ASP A O 1
ATOM 821 N N . GLU A 1 110 ? -32.904 -0.038 19.742 1.00 69.44 110 GLU A N 1
ATOM 822 C CA . GLU A 1 110 ? -32.281 1.292 19.806 1.00 69.44 110 GLU A CA 1
ATOM 823 C C . GLU A 1 110 ? -30.871 1.266 19.185 1.00 69.44 110 GLU A C 1
ATOM 825 O O . GLU A 1 110 ? -30.467 2.195 18.487 1.00 69.44 110 GLU A O 1
ATOM 830 N N . ALA A 1 111 ? -30.135 0.162 19.370 1.00 68.81 111 ALA A N 1
ATOM 831 C CA . ALA A 1 111 ? -28.828 -0.041 18.744 1.00 68.81 111 ALA A CA 1
ATOM 832 C C . ALA A 1 111 ? -28.939 -0.201 17.216 1.00 68.81 111 ALA A C 1
ATOM 834 O O . ALA A 1 111 ? -28.106 0.330 16.480 1.00 68.81 111 ALA A O 1
ATOM 835 N N . ALA A 1 112 ? -29.988 -0.878 16.736 1.00 76.12 112 ALA A N 1
ATOM 836 C CA . ALA A 1 112 ? -30.254 -1.030 15.308 1.00 76.12 112 ALA A CA 1
ATOM 837 C C . ALA A 1 112 ? -30.595 0.308 14.629 1.00 76.12 112 ALA A C 1
ATOM 839 O O . ALA A 1 112 ? -30.123 0.565 13.522 1.00 76.12 112 ALA A O 1
ATOM 840 N N . ARG A 1 113 ? -31.338 1.199 15.305 1.00 81.19 113 ARG A N 1
ATOM 841 C CA . ARG A 1 113 ? -31.631 2.541 14.775 1.00 81.19 113 ARG A CA 1
ATOM 842 C C . ARG A 1 113 ? -30.384 3.405 14.627 1.00 81.19 113 ARG A C 1
ATOM 844 O O . ARG A 1 113 ? -30.222 4.040 13.594 1.00 81.19 113 ARG A O 1
ATOM 851 N N . ILE A 1 114 ? -29.490 3.395 15.616 1.00 71.19 114 ILE A N 1
ATOM 852 C CA . ILE A 1 114 ? -28.250 4.188 15.561 1.00 71.19 114 ILE A CA 1
ATOM 853 C C . ILE A 1 114 ? -27.314 3.664 14.457 1.00 71.19 114 ILE A C 1
ATOM 855 O O . ILE A 1 114 ? -26.670 4.454 13.766 1.00 71.19 114 ILE A O 1
ATOM 859 N N . ALA A 1 115 ? -27.261 2.345 14.243 1.00 72.31 115 ALA A N 1
ATOM 860 C CA . ALA A 1 115 ? -26.519 1.756 13.128 1.00 72.31 115 ALA A CA 1
ATOM 861 C C . ALA A 1 115 ? -27.096 2.172 11.759 1.00 72.31 115 ALA A C 1
ATOM 863 O O . ALA A 1 115 ? -26.336 2.558 10.876 1.00 72.31 115 ALA A O 1
ATOM 864 N N . GLN A 1 116 ? -28.424 2.175 11.598 1.00 80.81 116 GLN A N 1
ATOM 865 C CA . GLN A 1 116 ? -29.056 2.645 10.358 1.00 80.81 116 GLN A CA 1
ATOM 866 C C . GLN A 1 116 ? -28.820 4.137 10.109 1.00 80.81 116 GLN A C 1
ATOM 868 O O . GLN A 1 116 ? -28.445 4.517 9.006 1.00 80.81 116 GLN A O 1
ATOM 873 N N . GLU A 1 117 ? -28.980 4.979 11.129 1.00 79.31 117 GLU A N 1
ATOM 874 C CA . GLU A 1 117 ? -28.819 6.431 10.996 1.00 79.31 117 GLU A CA 1
ATOM 875 C C . GLU A 1 117 ? -27.366 6.821 10.669 1.00 79.31 117 GLU A C 1
ATOM 877 O O . GLU A 1 117 ? -27.113 7.767 9.924 1.00 79.31 117 GLU A O 1
ATOM 882 N N . THR A 1 118 ? -26.389 6.049 11.158 1.00 67.88 118 THR A N 1
ATOM 883 C CA . THR A 1 118 ? -24.973 6.247 10.812 1.00 67.88 118 THR A CA 1
ATOM 884 C C . THR A 1 118 ? -24.628 5.784 9.396 1.00 67.88 118 THR A C 1
ATOM 886 O O . THR A 1 118 ? -23.820 6.437 8.735 1.00 67.88 118 THR A O 1
ATOM 889 N N . GLU A 1 119 ? -25.252 4.716 8.896 1.00 72.00 119 GLU A N 1
ATOM 890 C CA . GLU A 1 119 ? -25.100 4.261 7.507 1.00 72.00 119 GLU A CA 1
ATOM 891 C C . GLU A 1 119 ? -25.751 5.239 6.511 1.00 72.00 119 GLU A C 1
ATOM 893 O O . GLU A 1 119 ? -25.164 5.570 5.479 1.00 72.00 119 GLU A O 1
ATOM 898 N N . GLU A 1 120 ? -26.907 5.803 6.871 1.00 80.06 120 GLU A N 1
ATOM 899 C CA . GLU A 1 120 ? -27.599 6.834 6.090 1.00 80.06 120 GLU A CA 1
ATOM 900 C C . GLU A 1 120 ? -26.813 8.159 6.061 1.00 80.06 120 GLU A C 1
ATOM 902 O O . GLU A 1 120 ? -26.668 8.778 5.003 1.00 80.06 120 GLU A O 1
ATOM 907 N N . ALA A 1 121 ? -26.206 8.557 7.186 1.00 74.88 121 ALA A N 1
ATOM 908 C CA . ALA A 1 121 ? -25.319 9.721 7.252 1.00 74.88 121 ALA A CA 1
ATOM 909 C C . ALA A 1 121 ? -24.029 9.536 6.429 1.00 74.88 121 ALA A C 1
ATOM 911 O O . ALA A 1 121 ? -23.536 10.490 5.825 1.00 74.88 121 ALA A O 1
ATOM 912 N N . LEU A 1 122 ? -23.497 8.310 6.357 1.00 66.50 122 LEU A N 1
ATOM 913 C CA . LEU A 1 122 ? -22.346 7.968 5.512 1.00 66.50 122 LEU A CA 1
ATOM 914 C C . LEU A 1 122 ? -22.682 7.999 4.015 1.00 66.50 122 LEU A C 1
ATOM 916 O O . LEU A 1 122 ? -21.809 8.335 3.218 1.00 66.50 122 LEU A O 1
ATOM 920 N N . MET A 1 123 ? -23.927 7.702 3.630 1.00 76.00 123 MET A N 1
ATOM 921 C CA . MET A 1 123 ? -24.396 7.845 2.245 1.00 76.00 123 MET A CA 1
ATOM 922 C C . MET A 1 123 ? -24.718 9.294 1.853 1.00 76.00 123 MET A C 1
ATOM 924 O O . MET A 1 123 ? -24.618 9.631 0.674 1.00 76.00 123 MET A O 1
ATOM 928 N N . GLN A 1 124 ? -25.089 10.155 2.808 1.00 73.69 124 GLN A N 1
ATOM 929 C CA . GLN A 1 124 ? -25.351 11.579 2.551 1.00 73.69 124 GLN A CA 1
ATOM 930 C C . GLN A 1 124 ? -24.089 12.446 2.479 1.00 73.69 124 GLN A C 1
ATOM 932 O O . GLN A 1 124 ? -24.160 13.574 1.989 1.00 73.69 124 GLN A O 1
ATOM 937 N N . MET A 1 125 ? -22.928 11.950 2.917 1.00 56.94 125 MET A N 1
ATOM 938 C CA . MET A 1 125 ? -21.669 12.606 2.570 1.00 56.94 125 MET A CA 1
ATOM 939 C C . MET A 1 125 ? -21.425 12.404 1.073 1.00 56.94 125 MET A C 1
ATOM 941 O O . MET A 1 125 ? -21.084 11.304 0.639 1.00 56.94 125 MET A O 1
ATOM 945 N N . GLU A 1 126 ? -21.650 13.466 0.292 1.00 56.59 126 GLU A N 1
ATOM 946 C CA . GLU A 1 126 ? -21.454 13.471 -1.158 1.00 56.59 126 GLU A CA 1
ATOM 947 C C . GLU A 1 126 ? -20.119 12.807 -1.532 1.00 56.59 126 GLU A C 1
ATOM 949 O O . GLU A 1 126 ? -19.108 13.021 -0.848 1.00 56.59 126 GLU A O 1
ATOM 954 N N . PRO A 1 127 ? -20.084 12.003 -2.614 1.00 57.59 127 PRO A N 1
ATOM 955 C CA . PRO A 1 127 ? -18.852 11.387 -3.069 1.00 57.59 127 PRO A CA 1
ATOM 956 C C . PRO A 1 127 ? -17.830 12.495 -3.295 1.00 57.59 127 PRO A C 1
ATOM 958 O O . PRO A 1 127 ? -18.035 13.362 -4.145 1.00 57.59 127 PRO A O 1
ATOM 961 N N . VAL A 1 128 ? -16.744 12.464 -2.513 1.00 56.56 128 VAL A N 1
ATOM 962 C CA . VAL A 1 128 ? -15.584 13.341 -2.689 1.00 56.56 128 VAL A CA 1
ATOM 963 C C . VAL A 1 128 ? -15.269 13.342 -4.176 1.00 56.56 128 VAL A C 1
ATO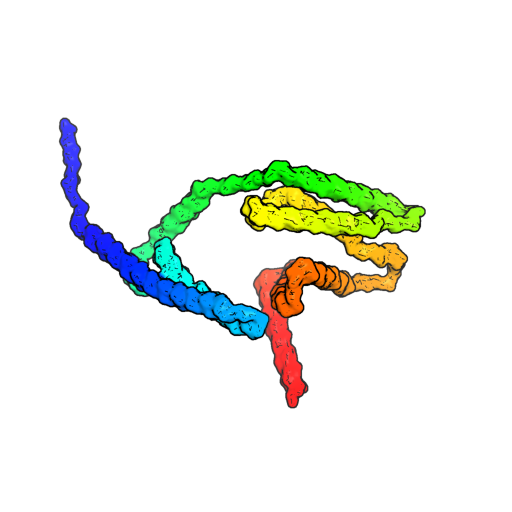M 965 O O . VAL A 1 128 ? -14.906 12.297 -4.726 1.00 56.56 128 VAL A O 1
ATOM 968 N N . GLN A 1 129 ? -15.505 14.484 -4.830 1.00 62.03 129 GLN A N 1
ATOM 969 C CA . GLN A 1 129 ? -15.318 14.613 -6.267 1.00 62.03 129 GLN A CA 1
ATOM 970 C C . GLN A 1 129 ? -13.914 14.110 -6.583 1.00 62.03 129 GLN A C 1
ATOM 972 O O . GLN A 1 129 ? -12.940 14.544 -5.961 1.00 62.03 129 GLN A O 1
ATOM 977 N N . LYS A 1 130 ? -13.834 13.118 -7.480 1.00 62.19 130 LYS A N 1
ATOM 978 C CA . LYS A 1 130 ? -12.567 12.539 -7.927 1.00 62.19 130 LYS A CA 1
ATOM 979 C C . LYS A 1 130 ? -11.683 13.723 -8.327 1.00 62.19 130 LYS A C 1
ATOM 981 O O . LYS A 1 130 ? -12.090 14.440 -9.238 1.00 62.19 130 LYS A O 1
ATOM 986 N N . PRO A 1 131 ? -10.552 13.972 -7.642 1.00 66.31 131 PRO A N 1
ATOM 987 C CA . PRO A 1 131 ? -9.725 15.124 -7.958 1.00 66.31 131 PRO A CA 1
ATOM 988 C C . PRO A 1 131 ? -9.328 15.002 -9.424 1.00 66.31 131 PRO A C 1
ATOM 990 O O . PRO A 1 131 ? -8.720 13.999 -9.807 1.00 66.31 131 PRO A O 1
ATOM 993 N N . GLU A 1 132 ? -9.745 15.960 -10.252 1.00 70.56 132 GLU A N 1
ATOM 994 C CA . GLU A 1 132 ? -9.359 15.959 -11.657 1.00 70.56 132 GLU A CA 1
ATOM 995 C C . GLU A 1 132 ? -7.826 15.969 -11.734 1.00 70.56 132 GLU A C 1
ATOM 997 O O . GLU A 1 132 ? -7.168 16.654 -10.938 1.00 70.56 132 GLU A O 1
ATOM 1002 N N . PRO A 1 133 ? -7.227 15.146 -12.610 1.00 67.50 133 PRO A N 1
ATOM 1003 C CA . PRO A 1 133 ? -5.785 15.130 -12.758 1.00 67.50 133 PRO A CA 1
ATOM 1004 C C . PRO A 1 133 ? -5.286 16.529 -13.159 1.00 67.50 133 PRO A C 1
ATOM 1006 O O . PRO A 1 133 ? -5.957 17.228 -13.924 1.00 67.50 133 PRO A O 1
ATOM 1009 N N . PRO A 1 134 ? -4.116 16.960 -12.658 1.00 75.44 134 PRO A N 1
ATOM 1010 C CA . PRO A 1 134 ? -3.487 18.201 -13.092 1.00 75.44 134 PRO A CA 1
ATOM 1011 C C . PRO A 1 134 ? -3.395 18.252 -14.626 1.00 75.44 134 PRO A C 1
ATOM 1013 O O . PRO A 1 134 ? -2.890 17.320 -15.247 1.00 75.44 134 PRO A O 1
ATOM 1016 N N . GLN A 1 135 ? -3.838 19.343 -15.259 1.00 69.19 135 GLN A N 1
ATOM 1017 C CA . GLN A 1 135 ? -3.912 19.453 -16.730 1.00 69.19 135 GLN A CA 1
ATOM 1018 C C . GLN A 1 135 ? -2.575 19.197 -17.461 1.00 69.19 135 GLN A C 1
ATOM 1020 O O . GLN A 1 135 ? -2.584 18.760 -18.609 1.00 69.19 135 GLN A O 1
ATOM 1025 N N . GLY A 1 136 ? -1.430 19.418 -16.803 1.00 71.94 136 GLY A N 1
ATOM 1026 C CA . GLY A 1 136 ? -0.094 19.145 -17.357 1.00 71.94 136 GLY A CA 1
ATOM 1027 C C . GLY A 1 136 ? 0.281 17.659 -17.450 1.00 71.94 136 GLY A C 1
ATOM 1028 O O . GLY A 1 136 ? 1.288 17.315 -18.064 1.00 71.94 136 GLY A O 1
ATOM 1029 N N . ASP A 1 137 ? -0.517 16.765 -16.873 1.00 82.81 137 ASP A N 1
ATOM 1030 C CA . ASP A 1 137 ? -0.191 15.342 -16.808 1.00 82.81 137 ASP A CA 1
ATOM 1031 C C . ASP A 1 137 ? -0.628 14.548 -18.046 1.00 82.81 137 ASP A C 1
ATOM 1033 O O . ASP A 1 137 ? -0.086 13.474 -18.324 1.00 82.81 137 ASP A O 1
ATOM 1037 N N . HIS A 1 138 ? -1.580 15.074 -18.819 1.00 89.75 138 HIS A N 1
ATOM 1038 C CA . HIS A 1 138 ? -2.087 14.401 -20.016 1.00 89.75 138 HIS A CA 1
ATOM 1039 C C . HIS A 1 138 ? -1.017 14.238 -21.103 1.00 89.75 138 HIS A C 1
ATOM 1041 O O . HIS A 1 138 ? -0.999 13.228 -21.805 1.00 89.75 138 HIS A O 1
ATOM 1047 N N . GLU A 1 139 ? -0.091 15.191 -21.224 1.00 93.81 139 GLU A N 1
ATOM 1048 C CA . GLU A 1 139 ? 0.968 15.141 -22.237 1.00 93.81 139 GLU A CA 1
ATOM 1049 C C . GLU A 1 139 ? 1.963 14.002 -21.973 1.00 93.81 139 GLU A C 1
ATOM 1051 O O . GLU A 1 139 ? 2.326 13.271 -22.895 1.00 93.81 139 GLU A O 1
ATOM 1056 N N . LYS A 1 140 ? 2.328 13.774 -20.703 1.00 94.44 140 LYS A N 1
ATOM 1057 C CA . LYS A 1 140 ? 3.192 12.649 -20.303 1.00 94.44 140 LYS A CA 1
ATOM 1058 C C . LYS A 1 140 ? 2.545 11.307 -20.626 1.00 94.44 140 LYS A C 1
ATOM 1060 O O . LYS A 1 140 ? 3.174 10.447 -21.235 1.00 94.44 140 LYS A O 1
ATOM 1065 N N . ARG A 1 141 ? 1.265 11.155 -20.276 1.00 94.38 141 ARG A N 1
ATOM 1066 C CA . ARG A 1 141 ? 0.499 9.928 -20.544 1.00 94.38 141 ARG A CA 1
ATOM 1067 C C . ARG A 1 141 ? 0.405 9.636 -22.035 1.00 94.38 141 ARG A C 1
ATOM 1069 O O . ARG A 1 141 ? 0.588 8.492 -22.442 1.00 94.38 141 ARG A O 1
ATOM 1076 N N . LYS A 1 142 ? 0.170 10.668 -22.847 1.00 95.69 142 LYS A N 1
ATOM 1077 C CA . LYS A 1 142 ? 0.151 10.548 -24.305 1.00 95.69 142 LYS A CA 1
ATOM 1078 C C . LYS A 1 142 ? 1.516 10.123 -24.856 1.00 95.69 142 LYS A C 1
ATOM 1080 O O . LYS A 1 142 ? 1.574 9.194 -25.651 1.00 95.69 142 LYS A O 1
ATOM 1085 N N . ASN A 1 143 ? 2.604 10.726 -24.374 1.00 96.50 143 ASN A N 1
ATOM 1086 C CA . ASN A 1 143 ? 3.964 10.348 -24.765 1.00 96.50 143 ASN A CA 1
ATOM 1087 C C . ASN A 1 143 ? 4.248 8.861 -24.471 1.00 96.50 143 ASN A C 1
ATOM 1089 O O . ASN A 1 143 ? 4.694 8.133 -25.356 1.00 96.50 143 ASN A O 1
ATOM 1093 N N . TRP A 1 144 ? 3.897 8.365 -23.279 1.00 97.06 144 TRP A N 1
ATOM 1094 C CA . TRP A 1 144 ? 4.023 6.934 -22.970 1.00 97.06 144 TRP A CA 1
ATOM 1095 C C . TRP A 1 144 ? 3.191 6.059 -23.900 1.00 97.06 144 TRP A C 1
ATOM 1097 O O . TRP A 1 144 ? 3.682 5.044 -24.383 1.00 97.06 144 TRP A O 1
ATOM 1107 N N . GLN A 1 145 ? 1.947 6.446 -24.183 1.00 96.88 145 GLN A N 1
ATOM 1108 C CA . GLN A 1 145 ? 1.088 5.692 -25.096 1.00 96.88 145 GLN A CA 1
ATOM 1109 C C . GLN A 1 145 ? 1.670 5.607 -26.511 1.00 96.88 145 GLN A C 1
ATOM 1111 O O . GLN A 1 145 ? 1.577 4.534 -27.116 1.00 96.88 145 GLN A O 1
ATOM 1116 N N . ASP A 1 146 ? 2.271 6.693 -27.005 1.00 97.75 146 ASP A N 1
ATOM 1117 C CA . ASP A 1 146 ? 2.921 6.762 -28.316 1.00 97.75 146 ASP A CA 1
ATOM 1118 C C . ASP A 1 146 ? 4.182 5.879 -28.353 1.00 97.75 146 ASP A C 1
ATOM 1120 O O . ASP A 1 146 ? 4.337 5.067 -29.268 1.00 97.75 146 ASP A O 1
ATOM 1124 N N . ARG A 1 147 ? 5.041 5.953 -27.324 1.00 97.31 147 ARG A N 1
ATOM 1125 C CA . ARG A 1 147 ? 6.235 5.092 -27.192 1.00 97.31 147 ARG A CA 1
ATOM 1126 C C . ARG A 1 147 ? 5.864 3.608 -27.118 1.00 97.31 147 ARG A C 1
ATOM 1128 O O . ARG A 1 147 ? 6.410 2.795 -27.861 1.00 97.31 147 ARG A O 1
ATOM 1135 N N . LEU A 1 148 ? 4.863 3.256 -26.308 1.00 96.69 148 LEU A N 1
ATOM 1136 C CA . LEU A 1 148 ? 4.350 1.883 -26.220 1.00 96.69 148 LEU A CA 1
ATOM 1137 C C . LEU A 1 148 ? 3.753 1.404 -27.549 1.00 96.69 148 LEU A C 1
ATOM 1139 O O . LEU A 1 148 ? 3.953 0.254 -27.922 1.00 96.69 148 LEU A O 1
ATOM 1143 N N . ALA A 1 149 ? 3.069 2.273 -28.301 1.00 97.00 149 ALA A N 1
ATOM 1144 C CA . ALA A 1 149 ? 2.533 1.915 -29.617 1.00 97.00 149 ALA A CA 1
ATOM 1145 C C . ALA A 1 149 ? 3.643 1.628 -30.642 1.00 97.00 149 ALA A C 1
ATOM 1147 O O . ALA A 1 149 ? 3.494 0.741 -31.486 1.00 97.00 149 ALA A O 1
ATOM 1148 N N . ILE A 1 150 ? 4.769 2.347 -30.566 1.00 96.31 150 ILE A N 1
ATOM 1149 C CA . ILE A 1 150 ? 5.948 2.072 -31.396 1.00 96.31 150 ILE A CA 1
ATOM 1150 C C . ILE A 1 150 ? 6.522 0.689 -31.057 1.00 96.31 150 ILE A C 1
ATOM 1152 O O . ILE A 1 150 ? 6.761 -0.099 -31.975 1.00 96.31 150 ILE A O 1
ATOM 1156 N N . LEU A 1 151 ? 6.690 0.373 -29.768 1.00 94.88 151 LEU A N 1
ATOM 1157 C CA . LEU A 1 151 ? 7.185 -0.932 -29.312 1.00 94.88 151 LEU A CA 1
ATOM 1158 C C . LEU A 1 151 ? 6.242 -2.077 -29.710 1.00 94.88 151 LEU A C 1
ATOM 1160 O O . LEU A 1 151 ? 6.684 -3.073 -30.277 1.00 94.88 151 LEU A O 1
ATOM 1164 N N . GLU A 1 152 ? 4.931 -1.918 -29.519 1.00 94.50 152 GLU A N 1
ATOM 1165 C CA . GLU A 1 152 ? 3.928 -2.902 -29.951 1.00 94.50 152 GLU A CA 1
ATOM 1166 C C . GLU A 1 152 ? 3.977 -3.163 -31.454 1.00 94.50 152 GLU A C 1
ATOM 1168 O O . GLU A 1 152 ? 3.868 -4.312 -31.889 1.00 94.50 152 GLU A O 1
ATOM 1173 N N . LYS A 1 153 ? 4.161 -2.113 -32.262 1.00 94.88 153 LYS A N 1
ATOM 1174 C CA . LYS A 1 153 ? 4.289 -2.253 -33.712 1.00 94.88 153 LYS A CA 1
ATOM 1175 C C . LYS A 1 153 ? 5.543 -3.043 -34.084 1.00 94.88 153 LYS A C 1
ATOM 1177 O O . LYS A 1 153 ? 5.449 -3.910 -34.952 1.00 94.88 153 LYS A O 1
ATOM 1182 N N . LYS A 1 154 ? 6.680 -2.779 -33.430 1.00 92.38 154 LYS A N 1
ATOM 1183 C CA . LYS A 1 154 ? 7.926 -3.540 -33.632 1.00 92.38 154 LYS A CA 1
ATOM 1184 C C . LYS A 1 154 ? 7.717 -5.019 -33.300 1.00 92.38 154 LYS A C 1
ATOM 1186 O O . LYS A 1 154 ? 7.854 -5.855 -34.190 1.00 92.38 154 LYS A O 1
ATOM 1191 N N . VAL A 1 155 ? 7.225 -5.321 -32.096 1.00 90.75 155 VAL A N 1
ATOM 1192 C CA . VAL A 1 155 ? 6.932 -6.696 -31.650 1.00 90.75 155 VAL A CA 1
ATOM 1193 C C . VAL A 1 155 ? 5.955 -7.404 -32.601 1.00 90.75 155 VAL A C 1
ATOM 1195 O O . VAL A 1 155 ? 6.164 -8.559 -32.970 1.00 90.75 155 VAL A O 1
ATOM 1198 N N . SER A 1 156 ? 4.909 -6.714 -33.067 1.00 90.25 156 SER A N 1
ATOM 1199 C CA . SER A 1 156 ? 3.912 -7.286 -33.989 1.00 90.25 156 SER A CA 1
ATOM 1200 C C . SER A 1 156 ? 4.484 -7.598 -35.378 1.00 90.25 156 SER A C 1
ATOM 1202 O O . SER A 1 156 ? 4.146 -8.626 -35.978 1.00 90.25 156 SER A O 1
ATOM 1204 N N . CYS A 1 157 ? 5.358 -6.732 -35.903 1.00 85.50 157 CYS A N 1
ATOM 1205 C CA . CYS A 1 157 ? 6.054 -6.978 -37.166 1.00 85.50 157 CYS A CA 1
ATOM 1206 C C . CYS A 1 157 ? 6.934 -8.231 -37.073 1.00 85.50 157 CYS A C 1
ATOM 1208 O O . CYS A 1 157 ? 6.948 -9.047 -37.993 1.00 85.50 157 CYS A O 1
ATOM 1210 N N . GLU A 1 158 ? 7.609 -8.440 -35.948 1.00 78.19 158 GLU A N 1
ATOM 1211 C CA . GLU A 1 158 ? 8.504 -9.584 -35.765 1.00 78.19 158 GLU A CA 1
ATOM 1212 C C . GLU A 1 158 ? 7.796 -10.929 -35.722 1.00 78.19 158 GLU A C 1
ATOM 1214 O O . GLU A 1 158 ? 8.252 -11.893 -36.341 1.00 78.19 158 GLU A O 1
ATOM 1219 N N . VAL A 1 159 ? 6.650 -10.996 -35.043 1.00 78.56 159 VAL A N 1
ATOM 1220 C CA . VAL A 1 159 ? 5.833 -12.216 -35.007 1.00 78.56 159 VAL A CA 1
ATOM 1221 C C . VAL A 1 159 ? 5.420 -12.635 -36.423 1.00 78.56 159 VAL A C 1
ATOM 1223 O O . VAL A 1 159 ? 5.371 -13.828 -36.724 1.00 78.56 159 VAL A O 1
ATOM 1226 N N . SER A 1 160 ? 5.196 -11.664 -37.312 1.00 78.94 160 SER A N 1
ATOM 1227 C CA . SER A 1 160 ? 4.742 -11.901 -38.686 1.00 78.94 160 SER A CA 1
ATOM 1228 C C . SER A 1 160 ? 5.866 -12.297 -39.661 1.00 78.94 160 SER A C 1
ATOM 1230 O O . SER A 1 160 ? 5.586 -12.931 -40.676 1.00 78.94 160 SER A O 1
ATOM 1232 N N . HIS A 1 161 ? 7.133 -11.968 -39.378 1.00 63.34 161 HIS A N 1
ATOM 1233 C CA . HIS A 1 161 ? 8.268 -12.167 -40.300 1.00 63.34 161 HIS A CA 1
ATOM 1234 C C . HIS A 1 161 ? 9.143 -13.405 -40.013 1.00 63.34 161 HIS A C 1
ATOM 1236 O O . HIS A 1 161 ? 10.235 -13.538 -40.569 1.00 63.34 161 HIS A O 1
ATOM 1242 N N . LYS A 1 162 ? 8.660 -14.358 -39.207 1.00 58.56 162 LYS A N 1
ATOM 1243 C CA . LYS A 1 162 ? 9.408 -15.549 -38.751 1.00 58.56 162 LYS A CA 1
ATOM 1244 C C . LYS A 1 162 ? 9.851 -16.569 -39.818 1.00 58.56 162 LYS A C 1
ATOM 1246 O O . LYS A 1 162 ? 10.366 -17.619 -39.443 1.00 58.56 162 LYS A O 1
ATOM 1251 N N . THR A 1 163 ? 9.704 -16.312 -41.119 1.00 53.72 163 THR A N 1
ATOM 1252 C CA . THR A 1 163 ? 9.966 -17.336 -42.148 1.00 53.72 163 THR A CA 1
ATOM 1253 C C . THR A 1 163 ? 11.316 -17.267 -42.871 1.00 53.72 163 THR A C 1
ATOM 1255 O O . THR A 1 163 ? 11.694 -18.303 -43.405 1.00 53.72 163 THR A O 1
ATOM 1258 N N . THR A 1 164 ? 12.087 -16.163 -42.904 1.00 55.12 164 THR A N 1
ATOM 1259 C CA . THR A 1 164 ? 13.336 -16.156 -43.725 1.00 55.12 164 THR A CA 1
ATOM 1260 C C . THR A 1 164 ? 14.491 -15.207 -43.338 1.00 55.12 164 THR A C 1
ATOM 1262 O O . THR A 1 164 ? 15.453 -15.151 -44.101 1.00 55.12 164 THR A O 1
ATOM 1265 N N . SER A 1 165 ? 14.478 -14.454 -42.227 1.00 50.31 165 SER A N 1
ATOM 1266 C CA . SER A 1 165 ? 15.534 -13.439 -41.979 1.00 50.31 165 SER A CA 1
ATOM 1267 C C . SER A 1 165 ? 16.294 -13.616 -40.656 1.00 50.31 165 SER A C 1
ATOM 1269 O O . SER A 1 165 ? 15.718 -13.524 -39.578 1.00 50.31 165 SER A O 1
ATOM 1271 N N . THR A 1 166 ? 17.606 -13.848 -40.763 1.00 52.03 166 THR A N 1
ATOM 1272 C CA . THR A 1 166 ? 18.571 -14.227 -39.708 1.00 52.03 166 THR A CA 1
ATOM 1273 C C . THR A 1 166 ? 19.064 -13.048 -38.850 1.00 52.03 1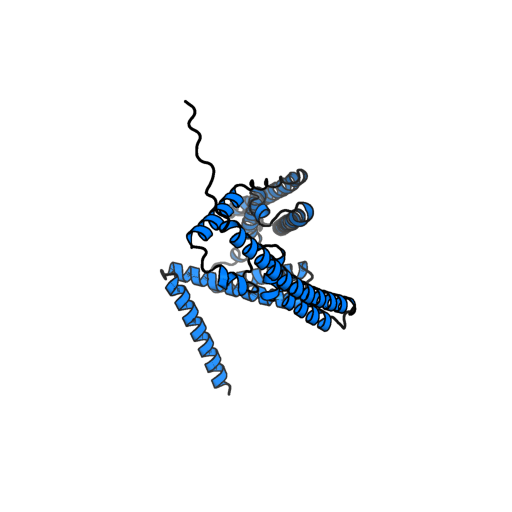66 THR A C 1
ATOM 1275 O O . THR A 1 166 ? 20.267 -12.886 -38.654 1.00 52.03 166 THR A O 1
ATOM 1278 N N . GLN A 1 167 ? 18.173 -12.207 -38.322 1.00 51.84 167 GLN A N 1
ATOM 1279 C CA . GLN A 1 167 ? 18.529 -11.313 -37.209 1.00 51.84 167 GLN A CA 1
ATOM 1280 C C . GLN A 1 167 ? 17.398 -11.235 -36.171 1.00 51.84 167 GLN A C 1
ATOM 1282 O O . GLN A 1 167 ? 16.238 -11.114 -36.567 1.00 51.84 167 GLN A O 1
ATOM 1287 N N . PRO A 1 168 ? 17.715 -11.308 -34.860 1.00 53.16 168 PRO A N 1
ATOM 1288 C CA . PRO A 1 168 ? 16.737 -11.129 -33.792 1.00 53.16 168 PRO A CA 1
ATOM 1289 C C . PRO A 1 168 ? 16.328 -9.654 -33.769 1.00 53.16 168 PRO A C 1
ATOM 1291 O O . PRO A 1 168 ? 17.150 -8.781 -33.502 1.00 53.16 168 PRO A O 1
ATOM 1294 N N . ALA A 1 169 ? 15.087 -9.376 -34.159 1.00 58.47 169 ALA A N 1
ATOM 1295 C CA . ALA A 1 169 ? 14.641 -8.020 -34.459 1.00 58.47 169 ALA A CA 1
ATOM 1296 C C . ALA A 1 169 ? 14.177 -7.226 -33.226 1.00 58.47 169 ALA A C 1
ATOM 1298 O O . ALA A 1 169 ? 14.167 -5.999 -33.309 1.00 58.47 169 ALA A O 1
ATOM 1299 N N . VAL A 1 170 ? 13.924 -7.880 -32.082 1.00 71.38 170 VAL A N 1
ATOM 1300 C CA . VAL A 1 170 ? 13.785 -7.171 -30.808 1.00 71.38 170 VAL A CA 1
ATOM 1301 C C . VAL A 1 170 ? 15.174 -6.732 -30.383 1.00 71.38 170 VAL A C 1
ATOM 1303 O O . VAL A 1 170 ? 15.998 -7.548 -29.954 1.00 71.38 170 VAL A O 1
ATOM 1306 N N . SER A 1 171 ? 15.441 -5.439 -30.505 1.00 83.06 171 SER A N 1
ATOM 1307 C CA . SER A 1 171 ? 16.733 -4.898 -30.132 1.00 83.06 171 SER A CA 1
ATOM 1308 C C . SER A 1 171 ? 16.816 -4.761 -28.607 1.00 83.06 171 SER A C 1
ATOM 1310 O O . SER A 1 171 ? 15.815 -4.570 -27.912 1.00 83.06 171 SER A O 1
ATOM 1312 N N . ARG A 1 172 ? 18.021 -4.883 -28.046 1.00 86.69 172 ARG A N 1
ATOM 1313 C CA . ARG A 1 172 ? 18.240 -4.688 -26.602 1.00 86.69 172 ARG A CA 1
ATOM 1314 C C . ARG A 1 172 ? 17.749 -3.307 -26.154 1.00 86.69 172 ARG A C 1
ATOM 1316 O O . ARG A 1 172 ? 17.254 -3.157 -25.041 1.00 86.69 172 ARG A O 1
ATOM 1323 N N . GLU A 1 173 ? 17.863 -2.331 -27.043 1.00 91.00 173 GLU A N 1
ATOM 1324 C CA . GLU A 1 173 ? 17.407 -0.961 -26.853 1.00 91.00 173 GLU A CA 1
ATOM 1325 C C . GLU A 1 173 ? 15.884 -0.882 -26.651 1.00 91.00 173 GLU A C 1
ATOM 1327 O O . GLU A 1 173 ? 15.434 -0.067 -25.854 1.00 91.00 173 GLU A O 1
ATOM 1332 N N . ASP A 1 174 ? 15.088 -1.754 -27.283 1.00 93.19 174 ASP A N 1
ATOM 1333 C CA . ASP A 1 174 ? 13.629 -1.791 -27.095 1.00 93.19 174 ASP A CA 1
ATOM 1334 C C . ASP A 1 174 ? 13.244 -2.274 -25.685 1.00 93.19 174 ASP A C 1
ATOM 1336 O O . ASP A 1 174 ? 12.303 -1.762 -25.073 1.00 93.19 174 ASP A O 1
ATOM 1340 N N . ALA A 1 175 ? 13.995 -3.234 -25.136 1.00 91.12 175 ALA A N 1
ATOM 1341 C CA . ALA A 1 175 ? 13.814 -3.692 -23.760 1.00 91.12 175 ALA A CA 1
ATOM 1342 C C . ALA A 1 175 ? 14.230 -2.616 -22.740 1.00 91.12 175 ALA A C 1
ATOM 1344 O O . ALA A 1 175 ? 13.547 -2.423 -21.733 1.00 91.12 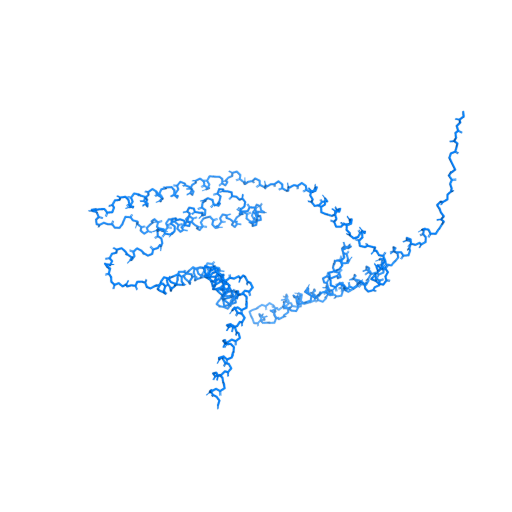175 ALA A O 1
ATOM 1345 N N . GLU A 1 176 ? 15.321 -1.894 -23.013 1.00 92.50 176 GLU A N 1
ATOM 1346 C CA . GLU A 1 176 ? 15.763 -0.757 -22.196 1.00 92.50 176 GLU A CA 1
ATOM 1347 C C . GLU A 1 176 ? 14.743 0.396 -22.254 1.00 92.50 176 GLU A C 1
ATOM 1349 O O . GLU A 1 176 ? 14.413 0.975 -21.219 1.00 92.50 176 GLU A O 1
ATOM 1354 N N . GLU A 1 177 ? 14.164 0.688 -23.424 1.00 95.12 177 GLU A N 1
ATOM 1355 C CA . GLU A 1 177 ? 13.105 1.693 -23.557 1.00 95.12 177 GLU A CA 1
ATOM 1356 C C . GLU A 1 177 ? 11.857 1.320 -22.745 1.00 95.12 177 GLU A C 1
ATOM 1358 O O . GLU A 1 177 ? 11.291 2.183 -22.067 1.00 95.12 177 GLU A O 1
ATOM 1363 N N . LEU A 1 178 ? 11.450 0.046 -22.757 1.00 94.81 178 LEU A N 1
ATOM 1364 C CA . LEU A 1 178 ? 10.328 -0.433 -21.949 1.00 94.81 178 LEU A CA 1
ATOM 1365 C C . LEU A 1 178 ? 10.580 -0.232 -20.444 1.00 94.81 178 LEU A C 1
ATOM 1367 O O . LEU A 1 178 ? 9.684 0.214 -19.725 1.00 94.81 178 LEU A O 1
ATOM 1371 N N . GLU A 1 179 ? 11.796 -0.526 -19.968 1.00 93.69 179 GLU A N 1
ATOM 1372 C CA . GLU A 1 179 ? 12.185 -0.325 -18.564 1.00 93.69 179 GLU A CA 1
ATOM 1373 C C . GLU A 1 179 ? 12.166 1.165 -18.182 1.00 93.69 179 GLU A C 1
ATOM 1375 O O . GLU A 1 179 ? 11.669 1.517 -17.110 1.00 93.69 179 GLU A O 1
ATOM 1380 N N . VAL A 1 180 ? 12.602 2.053 -19.084 1.00 96.12 180 VAL A N 1
ATOM 1381 C CA . VAL A 1 180 ? 12.516 3.510 -18.885 1.00 96.12 180 VAL A CA 1
ATOM 1382 C C . VAL A 1 180 ? 11.060 3.971 -18.754 1.00 96.12 180 VAL A C 1
ATOM 1384 O O . VAL A 1 180 ? 10.743 4.703 -17.817 1.00 96.12 180 VAL A O 1
ATOM 1387 N N . ILE A 1 181 ? 10.154 3.529 -19.637 1.00 96.88 181 ILE A N 1
ATOM 1388 C CA . ILE A 1 181 ? 8.725 3.893 -19.549 1.00 96.88 181 ILE A CA 1
ATOM 1389 C C . ILE A 1 181 ? 8.127 3.388 -18.230 1.00 96.88 181 ILE A C 1
ATOM 1391 O O . ILE A 1 181 ? 7.401 4.122 -17.558 1.00 96.88 181 ILE A O 1
ATOM 1395 N N . ALA A 1 182 ? 8.448 2.154 -17.830 1.00 95.88 182 ALA A N 1
ATOM 1396 C CA . ALA A 1 182 ? 7.965 1.585 -16.576 1.00 95.88 182 ALA A CA 1
ATOM 1397 C C . ALA A 1 182 ? 8.414 2.412 -15.359 1.00 95.88 182 ALA A C 1
ATOM 1399 O O . ALA A 1 182 ? 7.599 2.689 -14.474 1.00 95.88 182 ALA A O 1
ATOM 1400 N N . GLN A 1 183 ? 9.674 2.855 -15.329 1.00 95.38 183 GLN A N 1
ATOM 1401 C CA . GLN A 1 183 ? 10.185 3.706 -14.254 1.00 95.38 183 GLN A CA 1
ATOM 1402 C C . GLN A 1 183 ? 9.497 5.080 -14.234 1.00 95.38 183 GLN A C 1
ATOM 1404 O O . GLN A 1 183 ? 9.053 5.523 -13.175 1.00 95.38 183 GLN A O 1
ATOM 1409 N N . GLU A 1 184 ? 9.323 5.723 -15.394 1.00 96.38 184 GLU A N 1
ATOM 1410 C CA . GLU A 1 184 ? 8.628 7.015 -15.499 1.00 96.38 184 GLU A CA 1
ATOM 1411 C C . GLU A 1 184 ? 7.179 6.942 -14.971 1.00 96.38 184 GLU A C 1
ATOM 1413 O O . GLU A 1 184 ? 6.712 7.868 -14.300 1.00 96.38 184 GLU A O 1
ATOM 1418 N N . VAL A 1 185 ? 6.472 5.831 -15.219 1.00 96.25 185 VAL A N 1
ATOM 1419 C CA . VAL A 1 185 ? 5.113 5.589 -14.697 1.00 96.25 185 VAL A CA 1
ATOM 1420 C C . VAL A 1 185 ? 5.113 5.441 -13.171 1.00 96.25 185 VAL A C 1
ATOM 1422 O O . VAL A 1 185 ? 4.234 5.992 -12.498 1.00 96.25 185 VAL A O 1
ATOM 1425 N N . VAL A 1 186 ? 6.092 4.731 -12.601 1.00 96.50 186 VAL A N 1
ATOM 1426 C CA . VAL A 1 186 ? 6.238 4.582 -11.142 1.00 96.50 186 VAL A CA 1
ATOM 1427 C C . VAL A 1 186 ? 6.505 5.935 -10.485 1.00 96.50 186 VAL A C 1
ATOM 1429 O O . VAL A 1 186 ? 5.784 6.314 -9.556 1.00 96.50 186 VAL A O 1
ATOM 1432 N N . ASP A 1 187 ? 7.465 6.694 -11.011 1.00 95.00 187 ASP A N 1
ATOM 1433 C CA . ASP A 1 187 ? 7.818 8.021 -10.504 1.00 95.00 187 ASP A CA 1
ATOM 1434 C C . ASP A 1 187 ? 6.611 8.963 -10.570 1.00 95.00 187 ASP A C 1
ATOM 1436 O O . ASP A 1 187 ? 6.295 9.675 -9.612 1.00 95.00 187 ASP A O 1
ATOM 1440 N N . TYR A 1 188 ? 5.856 8.916 -11.668 1.00 95.50 188 TYR A N 1
ATOM 1441 C CA . TYR A 1 188 ? 4.638 9.701 -11.815 1.00 95.50 188 TYR A CA 1
ATOM 1442 C C . TYR A 1 188 ? 3.578 9.351 -10.764 1.00 95.50 188 TYR A C 1
ATOM 1444 O O . TYR A 1 188 ? 3.024 10.253 -10.127 1.00 95.50 188 TYR A O 1
ATOM 1452 N N . LYS A 1 189 ? 3.342 8.062 -10.489 1.00 95.12 189 LYS A N 1
ATOM 1453 C CA . LYS A 1 189 ? 2.426 7.634 -9.416 1.00 95.12 189 LYS A CA 1
ATOM 1454 C C . LYS A 1 189 ? 2.858 8.164 -8.057 1.00 95.12 189 LYS A C 1
ATOM 1456 O O . LYS A 1 189 ? 2.002 8.541 -7.256 1.00 95.12 189 LYS A O 1
ATOM 1461 N N . GLU A 1 190 ? 4.156 8.215 -7.779 1.00 94.75 190 GLU A N 1
ATOM 1462 C CA . GLU A 1 190 ? 4.651 8.834 -6.553 1.00 94.75 190 GLU A CA 1
ATOM 1463 C C . GLU A 1 190 ? 4.413 10.341 -6.520 1.00 94.75 190 GLU A C 1
ATOM 1465 O O . GLU A 1 190 ? 3.976 10.854 -5.488 1.00 94.75 190 GLU A O 1
ATOM 1470 N N . THR A 1 191 ? 4.652 11.052 -7.627 1.00 94.31 191 THR A N 1
ATOM 1471 C CA . THR A 1 191 ? 4.391 12.499 -7.694 1.00 94.31 191 THR A CA 1
ATOM 1472 C C . THR A 1 191 ? 2.916 12.822 -7.477 1.00 94.31 191 THR A C 1
ATOM 1474 O O . THR A 1 191 ? 2.614 13.754 -6.736 1.00 94.31 191 THR A O 1
ATOM 1477 N N . LEU A 1 192 ? 1.994 12.009 -8.001 1.00 93.38 192 LEU A N 1
ATOM 1478 C CA . LEU A 1 192 ? 0.561 12.158 -7.744 1.00 93.38 192 LEU A CA 1
ATOM 1479 C C . LEU A 1 192 ? 0.209 11.955 -6.264 1.00 93.38 192 LEU A C 1
ATOM 1481 O O . LEU A 1 192 ? -0.585 12.715 -5.704 1.00 93.38 192 LEU A O 1
ATOM 1485 N N . LYS A 1 193 ? 0.807 10.955 -5.603 1.00 94.06 193 LYS A N 1
ATOM 1486 C CA . LYS A 1 193 ? 0.599 10.734 -4.160 1.00 94.06 193 LYS A CA 1
ATOM 1487 C C . LYS A 1 193 ? 1.127 11.902 -3.331 1.00 94.06 193 LYS A C 1
ATOM 1489 O O . LYS A 1 193 ? 0.447 12.345 -2.411 1.00 94.06 193 LYS A O 1
ATOM 1494 N N . LYS A 1 194 ? 2.335 12.379 -3.651 1.00 94.25 194 LYS A N 1
ATOM 1495 C CA . LYS A 1 194 ? 3.044 13.420 -2.892 1.00 94.25 194 LYS A CA 1
ATOM 1496 C C . LYS A 1 194 ? 2.437 14.810 -3.109 1.00 94.25 194 LYS A C 1
ATOM 1498 O O . LYS A 1 194 ? 2.192 15.513 -2.136 1.00 94.25 194 LYS A O 1
ATOM 1503 N N . ASN A 1 195 ? 2.175 15.194 -4.359 1.00 92.88 195 ASN A N 1
ATOM 1504 C CA . ASN A 1 195 ? 1.829 16.574 -4.720 1.00 92.88 195 ASN A CA 1
ATOM 1505 C C . ASN A 1 195 ? 0.321 16.801 -4.851 1.00 92.88 195 ASN A C 1
ATOM 1507 O O . ASN A 1 195 ? -0.165 17.889 -4.561 1.00 92.88 195 ASN A O 1
ATOM 1511 N N . SER A 1 196 ? -0.417 15.787 -5.301 1.00 87.56 196 SER A N 1
ATOM 1512 C CA . SER A 1 196 ? -1.829 15.923 -5.677 1.00 87.56 196 SER A CA 1
ATOM 1513 C C . SER A 1 196 ? -2.776 15.282 -4.660 1.00 87.56 196 SER A C 1
ATOM 1515 O O . SER A 1 196 ? -3.986 15.273 -4.868 1.00 87.56 196 SER A O 1
ATOM 1517 N N . GLY A 1 197 ? -2.241 14.703 -3.578 1.00 89.81 197 GLY A N 1
ATOM 1518 C CA . GLY A 1 197 ? -3.031 14.018 -2.553 1.00 89.81 197 GLY A CA 1
ATOM 1519 C C . GLY A 1 197 ? -3.761 12.775 -3.070 1.00 89.81 197 GLY A C 1
ATOM 1520 O O . GLY A 1 197 ? -4.741 12.340 -2.463 1.00 89.81 197 GLY A O 1
ATOM 1521 N N . TYR A 1 198 ? -3.318 12.195 -4.194 1.00 91.69 198 TYR A N 1
ATOM 1522 C CA . TYR A 1 198 ? -3.952 10.999 -4.737 1.00 91.69 198 TYR A CA 1
ATOM 1523 C C . TYR A 1 198 ? -3.821 9.837 -3.753 1.00 91.69 198 TYR A C 1
ATOM 1525 O O . TYR A 1 198 ? -2.738 9.497 -3.275 1.00 91.69 198 TYR A O 1
ATOM 1533 N N . THR A 1 199 ? -4.944 9.176 -3.490 1.00 92.81 199 THR A N 1
ATOM 1534 C CA . THR A 1 199 ? -4.969 7.963 -2.676 1.00 92.81 199 THR A CA 1
ATOM 1535 C C . THR A 1 199 ? -4.670 6.743 -3.546 1.00 92.81 199 THR A C 1
ATOM 1537 O O . THR A 1 199 ? -4.882 6.739 -4.759 1.00 92.81 199 THR A O 1
ATOM 1540 N N . ASN A 1 200 ? -4.243 5.635 -2.934 1.00 92.12 200 ASN A N 1
ATOM 1541 C CA . ASN A 1 200 ? -4.069 4.376 -3.672 1.00 92.12 200 ASN A CA 1
ATOM 1542 C C . ASN A 1 200 ? -5.370 3.915 -4.360 1.00 92.12 200 ASN A C 1
ATOM 1544 O O . ASN A 1 200 ? -5.310 3.247 -5.390 1.00 92.12 200 ASN A O 1
ATOM 1548 N N . LYS A 1 201 ? -6.541 4.276 -3.813 1.00 90.50 201 LYS A N 1
ATOM 1549 C CA . LYS A 1 201 ? -7.841 3.986 -4.430 1.00 90.50 201 LYS A CA 1
ATOM 1550 C C . LYS A 1 201 ? -8.064 4.825 -5.690 1.00 90.50 201 LYS A C 1
ATOM 1552 O O . LYS A 1 201 ? -8.481 4.269 -6.700 1.00 90.50 201 LYS A O 1
ATOM 1557 N N . SER A 1 202 ? -7.750 6.124 -5.662 1.00 90.88 202 SER A N 1
ATOM 1558 C CA . SER A 1 202 ? -7.928 6.994 -6.834 1.00 90.88 202 SER A CA 1
ATOM 1559 C C . SER A 1 202 ? -6.952 6.664 -7.964 1.00 90.88 202 SER A C 1
ATOM 1561 O O . SER A 1 202 ? -7.357 6.708 -9.119 1.00 90.88 202 SER A O 1
ATOM 1563 N N . LEU A 1 203 ? -5.721 6.247 -7.643 1.00 92.44 203 LEU A N 1
ATOM 1564 C CA . LEU A 1 203 ? -4.759 5.755 -8.639 1.00 92.44 203 LEU A CA 1
ATOM 1565 C C . LEU A 1 203 ? -5.245 4.488 -9.348 1.00 92.44 203 LEU A C 1
ATOM 1567 O O . LEU A 1 203 ? -5.110 4.378 -10.557 1.00 92.44 203 LEU A O 1
ATOM 1571 N N . LYS A 1 204 ? -5.840 3.540 -8.612 1.00 91.69 204 LYS A N 1
ATOM 1572 C CA . LYS A 1 204 ? -6.420 2.324 -9.210 1.00 91.69 204 LYS A CA 1
ATOM 1573 C C . LYS A 1 204 ? -7.685 2.605 -10.026 1.00 91.69 204 LYS A C 1
ATOM 1575 O O . LYS A 1 204 ? -7.994 1.861 -10.944 1.00 91.69 204 LYS A O 1
ATOM 1580 N N . ALA A 1 205 ? -8.421 3.661 -9.683 1.00 92.62 205 ALA A N 1
ATOM 1581 C CA . ALA A 1 205 ? -9.607 4.100 -10.418 1.00 92.62 205 ALA A CA 1
ATOM 1582 C C . ALA A 1 205 ? -9.273 4.946 -11.666 1.00 92.62 205 ALA A C 1
ATOM 1584 O O . ALA A 1 205 ? -10.180 5.436 -12.348 1.00 92.62 205 ALA A O 1
ATOM 1585 N N . ASP A 1 206 ? -7.993 5.186 -11.949 1.00 93.19 206 ASP A N 1
ATOM 1586 C CA . ASP A 1 206 ? -7.536 5.887 -13.143 1.00 93.19 206 ASP A CA 1
ATOM 1587 C C . ASP A 1 206 ? -7.421 4.908 -14.321 1.00 93.19 206 ASP A C 1
ATOM 1589 O O . ASP A 1 206 ? -6.494 4.103 -14.402 1.00 93.19 206 ASP A O 1
ATOM 1593 N N . GLN A 1 207 ? -8.397 4.967 -15.229 1.00 94.81 207 GLN A N 1
ATOM 1594 C CA . GLN A 1 207 ? -8.489 4.040 -16.358 1.00 94.81 207 GLN A CA 1
ATOM 1595 C C . GLN A 1 207 ? -7.340 4.194 -17.357 1.00 94.81 207 GLN A C 1
ATOM 1597 O O . GLN A 1 207 ? -6.960 3.213 -17.989 1.00 94.81 207 GLN A O 1
ATOM 1602 N N . GLU A 1 208 ? -6.802 5.401 -17.544 1.00 94.69 208 GLU A N 1
ATOM 1603 C CA . GLU A 1 208 ? -5.709 5.603 -18.498 1.00 94.69 208 GLU A CA 1
ATOM 1604 C C . GLU A 1 208 ? -4.410 5.019 -17.965 1.00 94.69 208 GLU A C 1
ATOM 1606 O O . GLU A 1 208 ? -3.702 4.326 -18.692 1.00 94.69 208 GLU A O 1
ATOM 1611 N N . LEU A 1 209 ? -4.127 5.262 -16.685 1.00 94.81 209 LEU A N 1
ATOM 1612 C CA . LEU A 1 209 ? -2.947 4.722 -16.028 1.00 94.81 209 LEU A CA 1
ATOM 1613 C C . LEU A 1 209 ? -2.993 3.188 -15.992 1.00 94.81 209 LEU A C 1
ATOM 1615 O O . LEU A 1 209 ? -2.004 2.547 -16.331 1.00 94.81 209 LEU A O 1
ATOM 1619 N N . ALA A 1 210 ? -4.157 2.607 -15.683 1.00 94.94 210 ALA A N 1
ATOM 1620 C CA . ALA A 1 210 ? -4.356 1.159 -15.709 1.00 94.94 210 ALA A CA 1
ATOM 1621 C C . ALA A 1 210 ? -4.096 0.549 -17.100 1.00 94.94 210 ALA A C 1
ATOM 1623 O O . ALA A 1 210 ? -3.424 -0.472 -17.200 1.00 94.94 210 ALA A O 1
ATOM 1624 N N . LYS A 1 211 ? -4.558 1.196 -18.181 1.00 96.06 211 LYS A N 1
ATOM 1625 C CA . LYS A 1 211 ? -4.284 0.747 -19.560 1.00 96.06 211 LYS A CA 1
ATOM 1626 C C . LYS A 1 211 ? -2.798 0.807 -19.915 1.00 96.06 211 LYS A C 1
ATOM 1628 O O . LYS A 1 211 ? -2.315 -0.033 -20.664 1.00 96.06 211 LYS A O 1
ATOM 1633 N N . ILE A 1 212 ? -2.078 1.817 -19.425 1.00 96.56 212 ILE A N 1
ATOM 1634 C CA . ILE A 1 212 ? -0.632 1.943 -19.654 1.00 96.56 212 ILE A CA 1
ATOM 1635 C C . ILE A 1 212 ? 0.117 0.822 -18.922 1.00 96.56 212 ILE A C 1
ATOM 1637 O O . ILE A 1 212 ? 0.990 0.199 -19.518 1.00 96.56 212 ILE A O 1
ATOM 1641 N N . GLU A 1 213 ? -0.254 0.527 -17.673 1.00 95.25 213 GLU A N 1
ATOM 1642 C CA . GLU A 1 213 ? 0.319 -0.582 -16.895 1.00 95.25 213 GLU A CA 1
ATOM 1643 C C . GLU A 1 213 ? 0.050 -1.945 -17.547 1.00 95.25 213 GLU A C 1
ATOM 1645 O O . GLU A 1 213 ? 0.973 -2.738 -17.697 1.00 95.25 213 GLU A O 1
ATOM 1650 N N . GLU A 1 214 ? -1.173 -2.186 -18.025 1.00 95.62 214 GLU A N 1
ATOM 1651 C CA . GLU A 1 214 ? -1.530 -3.419 -18.741 1.00 95.62 214 GLU A CA 1
ATOM 1652 C C . GLU A 1 214 ? -0.706 -3.602 -20.028 1.00 95.62 214 GLU A C 1
ATOM 1654 O O . GLU A 1 214 ? -0.210 -4.695 -20.303 1.00 95.62 214 GLU A O 1
ATOM 1659 N N . ARG A 1 215 ? -0.497 -2.525 -20.801 1.00 96.19 215 ARG A N 1
ATOM 1660 C CA . ARG A 1 215 ? 0.351 -2.558 -22.008 1.00 96.19 215 ARG A CA 1
ATOM 1661 C C . ARG A 1 215 ? 1.824 -2.800 -21.676 1.00 96.19 215 ARG A C 1
ATOM 1663 O O . ARG A 1 215 ? 2.495 -3.524 -22.409 1.00 96.19 215 ARG A O 1
ATOM 1670 N N . LEU A 1 216 ? 2.325 -2.219 -20.583 1.00 95.75 216 LEU A N 1
ATOM 1671 C CA . LEU A 1 216 ? 3.681 -2.472 -20.090 1.00 95.75 216 LEU A CA 1
ATOM 1672 C C . LEU A 1 216 ? 3.868 -3.939 -19.697 1.00 95.75 216 LEU A C 1
ATOM 1674 O O . LEU A 1 216 ? 4.859 -4.536 -20.108 1.00 95.75 216 LEU A O 1
ATOM 1678 N N . ASP A 1 217 ? 2.922 -4.523 -18.959 1.00 91.50 217 ASP A N 1
ATOM 1679 C CA . ASP A 1 217 ? 2.966 -5.936 -18.568 1.00 91.50 217 ASP A CA 1
ATOM 1680 C C . ASP A 1 217 ? 2.915 -6.860 -19.795 1.00 91.50 217 ASP A C 1
ATOM 1682 O O . ASP A 1 217 ? 3.717 -7.791 -19.894 1.00 91.50 217 ASP A O 1
ATOM 1686 N N . TYR A 1 218 ? 2.042 -6.561 -20.767 1.00 93.19 218 TYR A N 1
ATOM 1687 C CA . TYR A 1 218 ? 1.972 -7.286 -22.039 1.00 93.19 218 TYR A CA 1
ATOM 1688 C C . TYR A 1 218 ? 3.322 -7.255 -22.765 1.00 93.19 218 TYR A C 1
ATOM 1690 O O . TYR A 1 218 ? 3.896 -8.300 -23.055 1.00 93.19 218 TYR A O 1
ATOM 1698 N N . LEU A 1 219 ? 3.880 -6.069 -23.017 1.00 93.12 219 LEU A N 1
ATOM 1699 C CA . LEU A 1 219 ? 5.159 -5.933 -23.717 1.00 93.12 219 LEU A CA 1
ATOM 1700 C C . LEU A 1 219 ? 6.334 -6.525 -22.936 1.00 93.12 219 LEU A C 1
ATOM 1702 O O . LEU A 1 219 ? 7.241 -7.084 -23.550 1.00 93.12 219 LEU A O 1
ATOM 1706 N N . ALA A 1 220 ? 6.324 -6.437 -21.606 1.00 92.38 220 ALA A N 1
ATOM 1707 C CA . ALA A 1 220 ? 7.348 -7.035 -20.758 1.00 92.38 220 ALA A CA 1
ATOM 1708 C C . ALA A 1 220 ? 7.379 -8.555 -20.922 1.00 92.38 220 ALA A C 1
ATOM 1710 O O . ALA A 1 220 ? 8.461 -9.140 -20.949 1.00 92.38 220 ALA A O 1
ATOM 1711 N N . GLU A 1 221 ? 6.219 -9.191 -21.091 1.00 89.56 221 GLU A N 1
ATOM 1712 C CA . GLU A 1 221 ? 6.153 -10.614 -21.399 1.00 89.56 221 GLU A CA 1
ATOM 1713 C C . GLU A 1 221 ? 6.874 -10.916 -22.723 1.00 89.56 221 GLU A C 1
ATOM 1715 O O . GLU A 1 221 ? 7.740 -11.781 -22.753 1.00 89.56 221 GLU A O 1
ATOM 1720 N N . PHE A 1 222 ? 6.649 -10.157 -23.797 1.00 89.31 222 PHE A N 1
ATOM 1721 C CA . PHE A 1 222 ? 7.316 -10.426 -25.083 1.00 89.31 222 PHE A CA 1
ATOM 1722 C C . PHE A 1 222 ? 8.803 -10.053 -25.115 1.00 89.31 222 PHE A C 1
ATOM 1724 O O . PHE A 1 222 ? 9.595 -10.773 -25.722 1.00 89.31 222 PHE A O 1
ATOM 1731 N N . LEU A 1 223 ? 9.181 -8.935 -24.490 1.00 88.50 223 LEU A N 1
ATOM 1732 C CA . LEU A 1 223 ? 10.520 -8.345 -24.598 1.00 88.50 223 LEU A CA 1
ATOM 1733 C C . LEU A 1 223 ? 11.495 -8.867 -23.533 1.00 88.50 223 LEU A C 1
ATOM 1735 O O . LEU A 1 223 ? 12.692 -8.974 -23.795 1.00 88.50 223 LEU A O 1
ATOM 1739 N N . LEU A 1 224 ? 11.008 -9.184 -22.328 1.00 83.25 224 LEU A N 1
ATOM 1740 C CA . LEU A 1 224 ? 11.850 -9.613 -21.204 1.00 83.25 224 LEU A CA 1
ATOM 1741 C C . LEU A 1 224 ? 11.820 -11.125 -20.969 1.00 83.25 224 LEU A C 1
ATOM 1743 O O . LEU A 1 224 ? 12.664 -11.632 -20.217 1.00 83.25 224 LEU A O 1
ATOM 1747 N N . LEU A 1 225 ? 10.897 -11.869 -21.594 1.00 78.69 225 LEU A N 1
ATOM 1748 C CA . LEU A 1 225 ? 11.009 -13.324 -21.596 1.00 78.69 225 LEU A CA 1
ATOM 1749 C C . LEU A 1 225 ? 12.309 -13.717 -22.311 1.00 78.69 225 LEU A C 1
ATOM 1751 O O . LEU A 1 225 ? 12.565 -13.259 -23.425 1.00 78.69 225 LEU A O 1
ATOM 1755 N N . PRO A 1 226 ? 13.150 -14.573 -21.701 1.00 62.56 226 PRO A N 1
ATOM 1756 C CA . PRO A 1 226 ? 14.397 -14.987 -22.316 1.00 62.56 226 PRO A CA 1
ATOM 1757 C C . PRO A 1 226 ? 14.135 -15.585 -23.702 1.00 62.56 226 PRO A C 1
ATOM 1759 O O . PRO A 1 226 ? 13.598 -16.686 -23.823 1.00 62.56 226 PRO A O 1
ATOM 1762 N N . GLN A 1 227 ? 14.617 -14.907 -24.744 1.00 58.09 227 GLN A N 1
ATOM 1763 C CA . GLN A 1 227 ? 14.587 -15.335 -26.153 1.00 58.09 227 GLN A CA 1
ATOM 1764 C C . GLN A 1 227 ? 15.310 -16.684 -26.402 1.00 58.09 227 GLN A C 1
ATOM 1766 O O . GLN A 1 227 ? 15.345 -17.202 -27.514 1.00 58.09 227 GLN A O 1
ATOM 1771 N N . ARG A 1 228 ? 15.848 -17.304 -25.341 1.00 52.25 228 ARG A N 1
ATOM 1772 C CA . ARG A 1 228 ? 16.570 -18.582 -25.322 1.00 52.25 228 ARG A CA 1
ATOM 1773 C C . ARG A 1 228 ? 15.724 -19.811 -25.662 1.00 52.25 228 ARG A C 1
ATOM 1775 O O . ARG A 1 228 ? 16.287 -20.895 -25.773 1.00 52.25 228 ARG A O 1
ATOM 1782 N N . PHE A 1 229 ? 14.411 -19.671 -25.827 1.00 50.94 229 PHE A N 1
ATOM 1783 C CA . PHE A 1 229 ? 13.528 -20.799 -26.140 1.00 50.94 229 PHE A CA 1
ATOM 1784 C C . PHE A 1 229 ? 13.378 -21.119 -27.630 1.00 50.94 229 PHE A C 1
ATOM 1786 O O . PHE A 1 229 ? 12.842 -22.175 -27.949 1.00 50.94 229 PHE A O 1
ATOM 1793 N N . MET A 1 230 ? 13.821 -20.246 -28.541 1.00 52.44 230 MET A N 1
ATOM 1794 C CA . MET A 1 230 ? 13.580 -20.450 -29.980 1.00 52.44 230 MET A CA 1
ATOM 1795 C C . MET A 1 230 ? 14.817 -20.896 -30.775 1.00 52.44 230 MET A C 1
ATOM 1797 O O . MET A 1 230 ? 14.651 -21.403 -31.879 1.00 52.44 230 MET A O 1
ATOM 1801 N N . GLU A 1 231 ? 16.037 -20.760 -30.239 1.00 53.47 231 GLU A N 1
ATOM 1802 C CA . GLU A 1 231 ? 17.272 -21.046 -31.000 1.00 53.47 231 GLU A CA 1
ATOM 1803 C C . GLU A 1 231 ? 17.905 -22.421 -30.726 1.00 53.47 231 GLU A C 1
ATOM 1805 O O . GLU A 1 231 ? 18.721 -22.880 -31.522 1.00 53.47 231 GLU A O 1
ATOM 1810 N N . ASN A 1 232 ? 17.500 -23.132 -29.668 1.00 47.72 232 ASN A N 1
ATOM 1811 C CA . ASN A 1 232 ? 17.969 -24.495 -29.406 1.00 47.72 232 ASN A CA 1
ATOM 1812 C C . ASN A 1 232 ? 16.815 -25.476 -29.625 1.00 47.72 232 ASN A C 1
ATOM 1814 O O . ASN A 1 232 ? 15.827 -25.439 -28.897 1.00 47.72 232 ASN A O 1
ATOM 1818 N N . GLY A 1 233 ? 16.940 -26.323 -30.650 1.00 54.28 233 GLY A N 1
ATOM 1819 C CA . GLY A 1 233 ? 15.936 -27.308 -31.055 1.00 54.28 233 GLY A CA 1
ATOM 1820 C C . GLY A 1 233 ? 15.451 -28.256 -29.939 1.00 54.28 233 GLY A C 1
ATOM 1821 O O . GLY A 1 233 ? 15.972 -28.264 -28.822 1.00 54.28 233 GLY A O 1
ATOM 1822 N N . PRO A 1 234 ? 14.433 -29.079 -30.236 1.00 56.84 234 PRO A N 1
ATOM 1823 C CA . PRO A 1 234 ? 13.651 -29.788 -29.232 1.00 56.84 234 PRO A CA 1
ATOM 1824 C C . PRO A 1 234 ? 14.458 -30.932 -28.616 1.00 56.84 234 PRO A C 1
ATOM 1826 O O . PRO A 1 234 ? 14.484 -32.008 -29.194 1.00 56.84 234 PRO A O 1
ATOM 1829 N N . SER A 1 235 ? 15.115 -30.729 -27.469 1.00 49.25 235 SER A N 1
ATOM 1830 C CA . SER A 1 235 ? 15.456 -31.834 -26.549 1.00 49.25 235 SER A CA 1
ATOM 1831 C C . SER A 1 235 ? 16.069 -31.370 -25.220 1.00 49.25 235 SER A C 1
ATOM 1833 O O . SER A 1 235 ? 17.047 -31.939 -24.739 1.00 49.25 235 SER A O 1
ATOM 1835 N N . VAL A 1 236 ? 15.502 -30.357 -24.578 1.00 55.28 236 VAL A N 1
ATOM 1836 C CA . VAL A 1 236 ? 15.534 -30.326 -23.113 1.00 55.28 236 VAL A CA 1
ATOM 1837 C C . VAL A 1 236 ? 14.086 -30.142 -22.721 1.00 55.28 236 VAL A C 1
ATOM 1839 O O . VAL A 1 236 ? 13.534 -29.066 -22.942 1.00 55.28 236 VAL A O 1
ATOM 1842 N N . GLU A 1 237 ? 13.444 -31.220 -22.264 1.00 56.16 237 GLU A N 1
ATOM 1843 C CA . GLU A 1 237 ? 12.129 -31.138 -21.633 1.00 56.16 237 GLU A CA 1
ATOM 1844 C C . GLU A 1 237 ? 12.233 -30.093 -20.529 1.00 56.16 237 GLU A C 1
ATOM 1846 O O . GLU A 1 237 ? 12.793 -30.345 -19.464 1.00 56.16 237 GLU A O 1
ATOM 1851 N N . TRP A 1 238 ? 11.743 -28.889 -20.812 1.00 49.50 238 TRP A N 1
ATOM 1852 C CA . TRP A 1 238 ? 11.511 -27.904 -19.779 1.00 49.50 238 TRP A CA 1
ATOM 1853 C C . TRP A 1 238 ? 10.392 -28.455 -18.930 1.00 49.50 238 TRP A C 1
ATOM 1855 O O . TRP A 1 238 ? 9.216 -28.429 -19.297 1.00 49.50 238 TRP A O 1
ATOM 1865 N N . THR A 1 239 ? 10.786 -29.016 -17.800 1.00 66.44 239 THR A N 1
ATOM 1866 C CA . THR A 1 239 ? 9.821 -29.486 -16.834 1.00 66.44 239 THR A CA 1
ATOM 1867 C C . THR A 1 239 ? 9.133 -28.266 -16.235 1.00 66.44 239 THR A C 1
ATOM 1869 O O . THR A 1 239 ? 9.689 -27.166 -16.156 1.00 66.44 239 THR A O 1
ATOM 1872 N N . GLN A 1 240 ? 7.908 -28.445 -15.755 1.00 60.72 240 GLN A N 1
ATOM 1873 C CA . GLN A 1 240 ? 7.182 -27.404 -15.026 1.00 60.72 240 GLN A CA 1
ATOM 1874 C C . GLN A 1 240 ? 8.011 -26.833 -13.847 1.00 60.72 240 GLN A C 1
ATOM 1876 O O . GLN A 1 240 ? 7.833 -25.680 -13.450 1.00 60.72 240 GLN A O 1
ATOM 1881 N N . ALA A 1 241 ? 8.971 -27.614 -13.334 1.00 61.84 241 ALA A N 1
ATOM 1882 C CA . ALA A 1 241 ? 9.927 -27.210 -12.310 1.00 61.84 241 ALA A CA 1
ATOM 1883 C C . ALA A 1 241 ? 10.965 -26.181 -12.797 1.00 61.84 241 ALA A C 1
ATOM 1885 O O . ALA A 1 241 ? 11.337 -25.294 -12.029 1.00 61.84 241 ALA A O 1
ATOM 1886 N N . ASP A 1 242 ? 11.402 -26.246 -14.055 1.00 72.44 242 ASP A N 1
ATOM 1887 C CA . ASP A 1 242 ? 12.345 -25.276 -14.624 1.00 72.44 242 ASP A CA 1
ATOM 1888 C C . ASP A 1 242 ? 11.657 -23.925 -14.857 1.00 72.44 242 ASP A C 1
ATOM 1890 O O . ASP A 1 242 ? 12.205 -22.876 -14.510 1.00 72.44 242 ASP A O 1
ATOM 1894 N N . GLY A 1 243 ? 10.397 -23.957 -15.317 1.00 67.06 243 GLY A N 1
ATOM 1895 C CA . GLY A 1 243 ? 9.512 -22.787 -15.409 1.00 67.06 243 GLY A CA 1
ATOM 1896 C C . GLY A 1 243 ? 9.377 -22.065 -14.073 1.00 67.06 243 GLY A C 1
ATOM 1897 O O . GLY A 1 243 ? 9.519 -20.843 -13.986 1.00 67.06 243 GLY A O 1
ATOM 1898 N N . LYS A 1 244 ? 9.162 -22.843 -13.011 1.00 66.94 244 LYS A N 1
ATOM 1899 C CA . LYS A 1 244 ? 9.081 -22.328 -11.646 1.00 66.94 244 LYS A CA 1
ATOM 1900 C C . LYS A 1 244 ? 10.403 -21.711 -11.182 1.00 66.94 244 LYS A C 1
ATOM 1902 O O . LYS A 1 244 ? 10.396 -20.580 -10.703 1.00 66.94 244 LYS A O 1
ATOM 1907 N N . LYS A 1 245 ? 11.532 -22.396 -11.388 1.00 69.12 245 LYS A N 1
ATOM 1908 C CA . LYS A 1 245 ? 12.863 -21.884 -11.016 1.00 69.12 245 LYS A CA 1
ATOM 1909 C C . LYS A 1 245 ? 13.215 -20.580 -11.727 1.00 69.12 245 LYS A C 1
ATOM 1911 O O . LYS A 1 245 ? 13.834 -19.708 -11.123 1.00 69.12 245 LYS A O 1
ATOM 1916 N N . GLU A 1 246 ? 12.847 -20.421 -12.996 1.00 74.56 246 GLU A N 1
ATOM 1917 C CA . GLU A 1 246 ? 13.142 -19.180 -13.717 1.00 74.56 246 GLU A CA 1
ATOM 1918 C C . GLU A 1 246 ? 12.242 -18.024 -13.262 1.00 74.56 246 GLU A C 1
ATOM 1920 O O . GLU A 1 246 ? 12.732 -16.908 -13.098 1.00 74.56 246 GLU A O 1
ATOM 1925 N N . ARG A 1 247 ? 10.965 -18.286 -12.948 1.00 65.88 247 ARG A N 1
ATOM 1926 C CA . ARG A 1 247 ? 10.091 -17.288 -12.307 1.00 65.88 247 ARG A CA 1
ATOM 1927 C C . ARG A 1 247 ? 10.627 -16.861 -10.941 1.00 65.88 247 ARG A C 1
ATOM 1929 O O . ARG A 1 247 ? 10.693 -15.664 -10.676 1.00 65.88 247 ARG A O 1
ATOM 1936 N N . GLU A 1 248 ? 11.082 -17.807 -10.119 1.00 61.56 248 GLU A N 1
ATOM 1937 C CA . GLU A 1 248 ? 11.745 -17.526 -8.835 1.00 61.56 248 GLU A CA 1
ATOM 1938 C C . GLU A 1 248 ? 13.002 -16.664 -9.034 1.00 61.56 248 GLU A C 1
ATOM 1940 O O . GLU A 1 248 ? 13.189 -15.663 -8.343 1.00 61.56 248 GLU A O 1
ATOM 1945 N N . ARG A 1 249 ? 13.832 -16.969 -10.042 1.00 69.19 249 ARG A N 1
ATOM 1946 C CA . ARG A 1 249 ? 15.003 -16.147 -10.393 1.00 69.19 249 ARG A CA 1
ATOM 1947 C C . ARG A 1 249 ? 14.629 -14.745 -10.860 1.00 69.19 249 ARG A C 1
ATOM 1949 O O . ARG A 1 249 ? 15.332 -13.795 -10.524 1.00 69.19 249 ARG A O 1
ATOM 1956 N N . GLN A 1 250 ? 13.567 -14.586 -11.644 1.00 67.19 250 GLN A N 1
ATOM 1957 C CA . GLN A 1 250 ? 13.107 -13.267 -12.083 1.00 67.19 250 GLN A CA 1
ATOM 1958 C C . GLN A 1 250 ? 12.578 -12.436 -10.912 1.00 67.19 250 GLN A C 1
ATOM 1960 O O . GLN A 1 250 ? 12.922 -11.259 -10.798 1.00 67.19 250 GLN A O 1
ATOM 1965 N N . LEU A 1 251 ? 11.812 -13.053 -10.011 1.00 64.19 251 LEU A N 1
ATOM 1966 C CA . LEU A 1 251 ? 11.363 -12.434 -8.764 1.00 64.19 251 LEU A CA 1
ATOM 1967 C C . LEU A 1 251 ? 12.557 -12.000 -7.910 1.00 64.19 251 LEU A C 1
ATOM 1969 O O . LEU A 1 251 ? 12.619 -10.842 -7.507 1.00 64.19 251 LEU A O 1
ATOM 1973 N N . ALA A 1 252 ? 13.561 -12.865 -7.747 1.00 64.50 252 ALA A N 1
ATOM 1974 C CA . ALA A 1 252 ? 14.795 -12.532 -7.040 1.00 64.50 252 ALA A CA 1
ATOM 1975 C C . ALA A 1 252 ? 15.535 -11.341 -7.677 1.00 64.50 252 ALA A C 1
ATOM 1977 O O . ALA A 1 252 ? 15.990 -10.450 -6.965 1.00 64.50 252 ALA A O 1
ATOM 1978 N N . ARG A 1 253 ? 15.603 -11.256 -9.016 1.00 69.06 253 ARG A N 1
ATOM 1979 C CA . ARG A 1 253 ? 16.199 -10.096 -9.711 1.00 69.06 253 ARG A CA 1
ATOM 1980 C C . ARG A 1 253 ? 15.388 -8.813 -9.529 1.00 69.06 253 ARG A C 1
ATOM 1982 O O . ARG A 1 253 ? 15.978 -7.741 -9.422 1.00 69.06 253 ARG A O 1
ATOM 1989 N N . ARG A 1 254 ? 14.052 -8.891 -9.513 1.00 65.56 254 ARG A N 1
ATOM 1990 C CA . ARG A 1 254 ? 13.184 -7.730 -9.238 1.00 65.56 254 ARG A CA 1
ATOM 1991 C C . ARG A 1 254 ? 13.353 -7.252 -7.798 1.00 65.56 254 ARG A C 1
ATOM 1993 O O . ARG A 1 254 ? 13.478 -6.053 -7.580 1.00 65.56 254 ARG A O 1
ATOM 2000 N N . LEU A 1 255 ? 13.427 -8.175 -6.841 1.00 62.19 255 LEU A N 1
ATOM 2001 C CA . LEU A 1 255 ? 13.685 -7.865 -5.436 1.00 62.19 255 LEU A CA 1
ATOM 2002 C C . LEU A 1 255 ? 15.080 -7.266 -5.228 1.00 62.19 255 LEU A C 1
ATOM 2004 O O . LEU A 1 255 ? 15.204 -6.279 -4.510 1.00 62.19 255 LEU A O 1
ATOM 2008 N N . ALA A 1 256 ? 16.105 -7.784 -5.908 1.00 66.56 256 ALA A N 1
ATOM 2009 C CA . ALA A 1 256 ? 17.455 -7.223 -5.871 1.00 66.56 256 ALA A CA 1
ATOM 2010 C C . ALA A 1 256 ? 17.498 -5.785 -6.416 1.00 66.56 256 ALA A C 1
ATOM 2012 O O . ALA A 1 256 ? 18.024 -4.897 -5.751 1.00 66.56 256 ALA A O 1
ATOM 2013 N N . ARG A 1 257 ? 16.858 -5.521 -7.564 1.00 67.56 257 ARG A N 1
ATOM 2014 C CA . ARG A 1 257 ? 16.735 -4.156 -8.106 1.00 67.56 257 ARG A CA 1
ATOM 2015 C C . ARG A 1 257 ? 15.958 -3.231 -7.171 1.00 67.56 257 ARG A C 1
ATOM 2017 O O . ARG A 1 257 ? 16.369 -2.099 -6.946 1.00 67.56 257 ARG A O 1
ATOM 2024 N N . HIS A 1 258 ? 14.873 -3.717 -6.569 1.00 63.31 258 HIS A N 1
ATOM 2025 C CA . HIS A 1 258 ? 14.112 -2.945 -5.587 1.00 63.31 258 HIS A CA 1
ATOM 2026 C C . HIS A 1 258 ? 14.944 -2.641 -4.332 1.00 63.31 258 HIS A C 1
ATOM 2028 O O . HIS A 1 258 ? 14.842 -1.551 -3.775 1.00 63.31 258 HIS A O 1
ATOM 2034 N N . ARG A 1 259 ? 15.794 -3.576 -3.892 1.00 61.03 259 ARG A N 1
ATOM 2035 C CA . ARG A 1 259 ? 16.727 -3.408 -2.769 1.00 61.03 259 ARG A CA 1
ATOM 2036 C C . ARG A 1 259 ? 17.791 -2.350 -3.063 1.00 61.03 259 ARG A C 1
ATOM 2038 O O . ARG A 1 259 ? 18.064 -1.521 -2.202 1.00 61.03 259 ARG A O 1
ATOM 2045 N N . GLU A 1 260 ? 18.342 -2.340 -4.274 1.00 69.44 260 GLU A N 1
ATOM 2046 C CA . GLU A 1 260 ? 19.289 -1.310 -4.721 1.00 69.44 260 GLU A CA 1
ATOM 2047 C C . GLU A 1 260 ? 18.619 0.067 -4.839 1.00 69.44 260 GLU A C 1
ATOM 2049 O O . GLU A 1 260 ? 19.151 1.055 -4.337 1.00 69.44 260 GLU A O 1
ATOM 2054 N N . ALA A 1 261 ? 17.416 0.129 -5.418 1.00 63.56 261 ALA A N 1
ATOM 2055 C CA . ALA A 1 261 ? 16.673 1.376 -5.606 1.00 63.56 261 ALA A CA 1
ATOM 2056 C C . ALA A 1 261 ? 16.179 2.000 -4.289 1.00 63.56 261 ALA A C 1
ATOM 2058 O O . ALA A 1 261 ? 16.110 3.220 -4.162 1.00 63.56 261 ALA A O 1
ATOM 2059 N N . SER A 1 262 ? 15.842 1.177 -3.294 1.00 72.81 262 SER A N 1
ATOM 2060 C CA . SER A 1 262 ? 15.318 1.654 -2.007 1.00 72.81 262 SER A CA 1
ATOM 2061 C C . SER A 1 262 ? 16.400 2.141 -1.037 1.00 72.81 262 SER A C 1
ATOM 2063 O O . SER A 1 262 ? 16.062 2.696 0.007 1.00 72.81 262 SER A O 1
ATOM 2065 N N . GLY A 1 263 ? 17.690 1.967 -1.363 1.00 77.56 263 GLY A N 1
ATOM 2066 C CA . GLY A 1 263 ? 18.805 2.419 -0.522 1.00 77.56 263 GLY A CA 1
ATOM 2067 C C . GLY A 1 263 ? 18.822 1.797 0.880 1.00 77.56 263 GLY A C 1
ATOM 2068 O O . GLY A 1 263 ? 19.486 2.321 1.776 1.00 77.56 263 GLY A O 1
ATOM 2069 N N . LEU A 1 264 ? 18.074 0.706 1.080 1.00 67.81 264 LEU A N 1
ATOM 2070 C CA . LEU A 1 264 ? 17.917 0.053 2.372 1.00 67.81 264 LEU A CA 1
ATOM 2071 C C . LEU A 1 264 ? 19.217 -0.642 2.765 1.00 67.81 264 LEU A C 1
ATOM 2073 O O . LEU A 1 264 ? 19.867 -1.321 1.963 1.00 67.81 264 LEU A O 1
ATOM 2077 N N . SER A 1 265 ? 19.592 -0.494 4.033 1.00 71.94 265 SER A N 1
ATOM 2078 C CA . SER A 1 265 ? 20.754 -1.187 4.577 1.00 71.94 265 SER A CA 1
ATOM 2079 C C . SER A 1 265 ? 20.555 -2.713 4.522 1.00 71.94 265 SER A C 1
ATOM 2081 O O . SER A 1 265 ? 19.418 -3.195 4.551 1.00 71.94 265 SER A O 1
ATOM 2083 N N . PRO A 1 266 ? 21.632 -3.524 4.494 1.00 63.19 266 PRO A N 1
ATOM 2084 C CA . PRO A 1 266 ? 21.517 -4.983 4.451 1.00 63.19 266 PRO A CA 1
ATOM 2085 C C . PRO A 1 266 ? 20.660 -5.597 5.570 1.00 63.19 266 PRO A C 1
ATOM 2087 O O . PRO A 1 266 ? 20.114 -6.679 5.375 1.00 63.19 266 PRO A O 1
ATOM 2090 N N . SER A 1 267 ? 20.535 -4.921 6.716 1.00 64.50 267 SER A N 1
ATOM 2091 C CA . SER A 1 267 ? 19.670 -5.314 7.835 1.00 64.50 267 SER A CA 1
ATOM 2092 C C . SER A 1 267 ? 18.188 -5.015 7.596 1.00 64.50 267 SER A C 1
ATOM 2094 O O . SER A 1 267 ? 17.357 -5.869 7.880 1.00 64.50 267 SER A O 1
ATOM 2096 N N . GLU A 1 268 ? 17.849 -3.855 7.032 1.00 65.56 268 GLU A N 1
ATOM 2097 C CA . GLU A 1 268 ? 16.456 -3.491 6.713 1.00 65.56 268 GLU A CA 1
ATOM 2098 C C . GLU A 1 268 ? 15.935 -4.311 5.531 1.00 65.56 268 GLU A C 1
ATOM 2100 O O . GLU A 1 268 ? 14.790 -4.752 5.522 1.00 65.56 268 GLU A O 1
ATOM 2105 N N . ALA A 1 269 ? 16.809 -4.603 4.564 1.00 61.84 269 ALA A N 1
ATOM 2106 C CA . ALA A 1 269 ? 16.501 -5.526 3.483 1.00 61.84 269 ALA A CA 1
ATOM 2107 C C . ALA A 1 269 ? 16.188 -6.938 3.997 1.00 61.84 269 ALA A C 1
ATOM 2109 O O . ALA A 1 269 ? 15.382 -7.625 3.384 1.00 61.84 269 ALA A O 1
ATOM 2110 N N . LYS A 1 270 ? 16.780 -7.355 5.125 1.00 66.31 270 LYS A N 1
ATOM 2111 C CA . LYS A 1 270 ? 16.530 -8.668 5.731 1.00 66.31 270 LYS A CA 1
ATOM 2112 C C . LYS A 1 270 ? 15.168 -8.736 6.431 1.00 66.31 270 LYS A C 1
ATOM 2114 O O . LYS A 1 270 ? 14.482 -9.738 6.287 1.00 66.31 270 LYS A O 1
ATOM 2119 N N . GLU A 1 271 ? 14.734 -7.664 7.100 1.00 65.94 271 GLU A N 1
ATOM 2120 C CA . GLU A 1 271 ? 13.362 -7.557 7.637 1.00 65.94 271 GLU A CA 1
ATOM 2121 C C . GLU A 1 271 ? 12.313 -7.491 6.514 1.00 65.94 271 GLU A C 1
ATOM 2123 O O . GLU A 1 271 ? 11.237 -8.084 6.616 1.00 65.94 271 GLU A O 1
ATOM 2128 N N . VAL A 1 272 ? 12.625 -6.804 5.410 1.00 61.19 272 VAL A N 1
ATOM 2129 C CA . VAL A 1 272 ? 11.755 -6.765 4.226 1.00 61.19 272 VAL A CA 1
ATOM 2130 C C . VAL A 1 272 ? 11.744 -8.114 3.500 1.00 61.19 272 VAL A C 1
ATOM 2132 O O . VAL A 1 272 ? 10.680 -8.539 3.071 1.00 61.19 272 VAL A O 1
ATOM 2135 N N . GLU A 1 273 ? 12.872 -8.825 3.407 1.00 59.41 273 GLU A N 1
ATOM 2136 C CA . GLU A 1 273 ? 12.951 -10.198 2.883 1.00 59.41 273 GLU A CA 1
ATOM 2137 C C . GLU A 1 273 ? 12.213 -11.203 3.777 1.00 59.41 273 GLU A C 1
ATOM 2139 O O . GLU A 1 273 ? 11.539 -12.073 3.244 1.00 59.41 273 GLU A O 1
ATOM 2144 N N . GLU A 1 274 ? 12.251 -11.077 5.106 1.00 68.94 274 GLU A N 1
ATOM 2145 C CA . GLU A 1 274 ? 11.435 -11.901 6.016 1.00 68.94 274 GLU A CA 1
ATOM 2146 C C . GLU A 1 274 ? 9.934 -11.602 5.855 1.00 68.94 274 GLU A C 1
ATOM 2148 O O . GLU A 1 274 ? 9.109 -12.516 5.795 1.00 68.94 274 GLU A O 1
ATOM 2153 N N . SER A 1 275 ? 9.574 -10.328 5.678 1.00 60.72 275 SER A N 1
ATOM 2154 C CA . SER A 1 275 ? 8.209 -9.898 5.346 1.00 60.72 275 SER A CA 1
ATOM 2155 C C . SER A 1 275 ? 7.755 -10.387 3.959 1.00 60.72 275 SER A C 1
ATOM 2157 O O . SER A 1 275 ? 6.606 -10.790 3.774 1.00 60.72 275 SER A O 1
ATOM 2159 N N . LEU A 1 276 ? 8.661 -10.431 2.980 1.00 57.81 276 LEU A N 1
ATOM 2160 C CA . LEU A 1 276 ? 8.424 -10.995 1.649 1.00 57.81 276 LEU A CA 1
ATOM 2161 C C . LEU A 1 276 ? 8.460 -12.531 1.644 1.00 57.81 276 LEU A C 1
ATOM 2163 O O . LEU A 1 276 ? 7.793 -13.151 0.829 1.00 57.81 276 LEU A O 1
ATOM 2167 N N . GLY A 1 277 ? 9.156 -13.176 2.577 1.00 64.94 277 GLY A N 1
ATOM 2168 C CA . GLY A 1 277 ? 9.069 -14.619 2.798 1.00 64.94 277 GLY A CA 1
ATOM 2169 C C . GLY A 1 277 ? 7.649 -15.022 3.199 1.00 64.94 277 GLY A C 1
ATOM 2170 O O . GLY A 1 277 ? 7.117 -16.019 2.709 1.00 64.94 277 GLY A O 1
ATOM 2171 N N . CYS A 1 278 ? 6.972 -14.179 3.987 1.00 52.81 278 CYS A N 1
ATOM 2172 C CA . CYS A 1 278 ? 5.536 -14.303 4.224 1.00 52.81 278 CYS A CA 1
ATOM 2173 C C . CYS A 1 278 ? 4.714 -14.119 2.938 1.00 52.81 278 CYS A C 1
ATOM 2175 O O . CYS A 1 278 ? 3.747 -14.851 2.744 1.00 52.81 278 CYS A O 1
ATOM 2177 N N . THR A 1 279 ? 5.077 -13.206 2.028 1.00 55.47 279 THR A N 1
ATOM 2178 C CA . THR A 1 279 ? 4.347 -13.064 0.753 1.00 55.47 279 THR A CA 1
ATOM 2179 C C . THR A 1 279 ? 4.598 -14.232 -0.201 1.00 55.47 279 THR A C 1
ATOM 2181 O O . THR A 1 279 ? 3.654 -14.685 -0.841 1.00 55.47 279 THR A O 1
ATOM 2184 N N . GLU A 1 280 ? 5.802 -14.804 -0.244 1.00 67.00 280 GLU A N 1
ATOM 2185 C CA . GLU A 1 280 ? 6.102 -16.017 -1.012 1.00 67.00 280 GLU A CA 1
ATOM 2186 C C . GLU A 1 280 ? 5.342 -17.233 -0.461 1.00 67.00 280 GLU A C 1
ATOM 2188 O O . GLU A 1 280 ? 4.756 -18.000 -1.228 1.00 67.00 280 GLU A O 1
ATOM 2193 N N . LEU A 1 281 ? 5.273 -17.384 0.866 1.00 63.16 281 LEU A N 1
ATOM 2194 C CA . LEU A 1 281 ? 4.446 -18.407 1.510 1.00 63.16 281 LEU A CA 1
ATOM 2195 C C . LEU A 1 281 ? 2.960 -18.220 1.185 1.00 63.16 281 LEU A C 1
ATOM 2197 O O . LEU A 1 281 ? 2.281 -19.195 0.861 1.00 63.16 281 LEU A O 1
ATOM 2201 N N . LEU A 1 282 ? 2.461 -16.983 1.197 1.00 64.50 282 LEU A N 1
ATOM 2202 C CA . LEU A 1 282 ? 1.082 -16.673 0.812 1.00 64.50 282 LEU A CA 1
ATOM 2203 C C . LEU A 1 282 ? 0.812 -16.969 -0.671 1.00 64.50 282 LEU A C 1
ATOM 2205 O O . LEU A 1 282 ? -0.244 -17.512 -0.992 1.00 64.50 282 LEU A O 1
ATOM 2209 N N . VAL A 1 283 ? 1.761 -16.688 -1.571 1.00 68.12 283 VAL A N 1
ATOM 2210 C CA . VAL A 1 283 ? 1.656 -17.032 -3.000 1.00 68.12 283 VAL A CA 1
ATOM 2211 C C . VAL A 1 283 ? 1.656 -18.550 -3.194 1.00 68.12 283 VAL A C 1
ATOM 2213 O O . VAL A 1 283 ? 0.773 -19.069 -3.874 1.00 68.12 283 VAL A O 1
ATOM 2216 N N . ARG A 1 284 ? 2.549 -19.296 -2.528 1.00 70.31 284 ARG A N 1
ATOM 2217 C CA . ARG A 1 284 ? 2.564 -20.772 -2.571 1.00 70.31 284 ARG A CA 1
ATOM 2218 C C . ARG A 1 284 ? 1.278 -21.384 -2.006 1.00 70.31 284 ARG A C 1
ATOM 2220 O O . ARG A 1 284 ? 0.783 -22.379 -2.540 1.00 70.31 284 ARG A O 1
ATOM 2227 N N . LEU A 1 285 ? 0.716 -20.797 -0.948 1.00 67.56 285 LEU A N 1
ATOM 2228 C CA . LEU A 1 285 ? -0.585 -21.193 -0.403 1.00 67.56 285 LEU A CA 1
ATOM 2229 C C . LEU A 1 285 ? -1.717 -20.913 -1.398 1.00 67.56 285 LEU A C 1
ATOM 2231 O O . LEU A 1 285 ? -2.579 -21.771 -1.592 1.00 67.56 285 LEU A O 1
ATOM 2235 N N . ALA A 1 286 ? -1.703 -19.759 -2.067 1.00 69.44 286 ALA A N 1
ATOM 2236 C CA . ALA A 1 286 ? -2.699 -19.398 -3.071 1.00 69.44 286 ALA A CA 1
ATOM 2237 C C . ALA A 1 286 ? -2.644 -20.313 -4.308 1.00 69.44 286 ALA A C 1
ATOM 2239 O O . ALA A 1 286 ? -3.687 -20.804 -4.745 1.00 69.44 286 ALA A O 1
ATOM 2240 N N . GLU A 1 287 ? -1.447 -20.609 -4.825 1.00 77.62 287 GLU A N 1
ATOM 2241 C CA . GLU A 1 287 ? -1.232 -21.558 -5.927 1.00 77.62 287 GLU A CA 1
ATOM 2242 C C . GLU A 1 287 ? -1.723 -22.962 -5.559 1.00 77.62 287 GLU A C 1
ATOM 2244 O O . GLU A 1 287 ? -2.424 -23.609 -6.338 1.00 77.62 287 GLU A O 1
ATOM 2249 N N . ARG A 1 288 ? -1.435 -23.424 -4.335 1.00 78.00 288 ARG A N 1
ATOM 2250 C CA . ARG A 1 288 ? -1.905 -24.730 -3.864 1.00 78.00 288 ARG A CA 1
ATOM 2251 C C . ARG A 1 288 ? -3.423 -24.778 -3.693 1.00 78.00 288 ARG A C 1
ATOM 2253 O O . ARG A 1 288 ? -4.037 -25.774 -4.068 1.00 78.00 288 ARG A O 1
ATOM 2260 N N . LYS A 1 289 ? -4.045 -23.708 -3.187 1.00 71.94 289 LYS A N 1
ATOM 2261 C CA . LYS A 1 289 ? -5.512 -23.587 -3.135 1.00 71.94 289 LYS A CA 1
ATOM 2262 C C . LYS A 1 289 ? -6.132 -23.547 -4.535 1.00 71.94 289 LYS A C 1
ATOM 2264 O O . LYS A 1 289 ? -7.222 -24.074 -4.734 1.00 71.94 289 LYS A O 1
ATOM 2269 N N . ALA A 1 290 ? -5.473 -22.943 -5.523 1.00 75.12 290 ALA A N 1
ATOM 2270 C CA . ALA A 1 290 ? -5.936 -22.971 -6.912 1.00 75.12 290 ALA A CA 1
ATOM 2271 C C . ALA A 1 290 ? -5.859 -24.386 -7.514 1.00 75.12 290 ALA A C 1
ATOM 2273 O O . ALA A 1 290 ? -6.828 -24.842 -8.112 1.00 75.12 290 ALA A O 1
ATOM 2274 N N . TYR A 1 291 ? -4.761 -25.108 -7.276 1.00 81.50 291 TYR A N 1
ATOM 2275 C CA . TYR A 1 291 ? -4.603 -26.499 -7.711 1.00 81.50 291 TYR A CA 1
ATOM 2276 C C . TYR A 1 291 ? -5.671 -27.422 -7.100 1.00 81.50 291 TYR A C 1
ATOM 2278 O O . TYR A 1 291 ? -6.375 -28.129 -7.818 1.00 81.50 291 TYR A O 1
ATOM 2286 N N . LEU A 1 292 ? -5.883 -27.353 -5.782 1.00 77.50 292 LEU A N 1
ATOM 2287 C CA . LEU A 1 292 ? -6.908 -28.162 -5.112 1.00 77.50 292 LEU A CA 1
ATOM 2288 C C . LEU A 1 292 ? -8.330 -27.835 -5.606 1.00 77.50 292 LEU A C 1
ATOM 2290 O O . LEU A 1 292 ? -9.158 -28.736 -5.716 1.00 77.50 292 LEU A O 1
ATOM 2294 N N . ARG A 1 293 ? -8.608 -26.578 -5.986 1.00 82.94 293 ARG A N 1
ATOM 2295 C CA . ARG A 1 293 ? -9.872 -26.221 -6.657 1.00 82.94 293 ARG A CA 1
ATOM 2296 C C . ARG A 1 293 ? -10.043 -26.930 -7.999 1.00 82.94 293 ARG A C 1
ATOM 2298 O O . ARG A 1 293 ? -11.147 -27.378 -8.292 1.00 82.94 293 ARG A O 1
ATOM 2305 N N . THR A 1 294 ? -8.981 -27.059 -8.797 1.00 80.69 294 THR A N 1
ATOM 2306 C CA . THR A 1 294 ? -9.047 -27.777 -10.085 1.00 80.69 294 THR A CA 1
ATOM 2307 C C . THR A 1 294 ? -9.257 -29.284 -9.931 1.00 80.69 294 THR A C 1
ATOM 2309 O O . THR A 1 294 ? -9.871 -29.894 -10.799 1.00 80.69 294 THR A O 1
ATOM 2312 N N . GLU A 1 295 ? -8.844 -29.872 -8.806 1.00 86.50 295 GLU A N 1
ATOM 2313 C CA . GLU A 1 295 ? -9.120 -31.278 -8.468 1.00 86.50 295 GLU A CA 1
ATOM 2314 C C . GLU A 1 295 ? -10.502 -31.495 -7.817 1.00 86.50 295 GLU A C 1
ATOM 2316 O O . GLU A 1 295 ? -10.848 -32.619 -7.460 1.00 86.50 295 GLU A O 1
ATOM 2321 N N . GLY A 1 296 ? -11.315 -30.440 -7.677 1.00 91.19 296 GLY A N 1
ATOM 2322 C CA . GLY A 1 296 ? -12.682 -30.532 -7.156 1.00 91.19 296 GLY A CA 1
ATOM 2323 C C . GLY A 1 296 ? -12.803 -30.494 -5.630 1.00 91.19 296 GLY A C 1
ATOM 2324 O O . GLY A 1 296 ? -13.898 -30.716 -5.117 1.00 91.19 296 GLY A O 1
ATOM 2325 N N . TYR A 1 297 ? -11.729 -30.185 -4.895 1.00 84.19 297 TYR A N 1
ATOM 2326 C CA . TYR A 1 297 ? -11.792 -30.058 -3.436 1.00 84.19 297 TYR A CA 1
ATOM 2327 C C . TYR A 1 297 ? -12.565 -28.806 -3.020 1.00 84.19 297 TYR A C 1
ATOM 2329 O O . TYR A 1 297 ? -12.296 -27.693 -3.490 1.00 84.19 297 TYR A O 1
ATOM 2337 N N . THR A 1 298 ? -13.480 -28.970 -2.068 1.00 89.25 298 THR A N 1
ATOM 2338 C CA . THR A 1 298 ? -14.219 -27.860 -1.459 1.00 89.25 298 THR A CA 1
ATOM 2339 C C . THR A 1 298 ? -13.309 -27.020 -0.556 1.00 89.25 298 THR A C 1
ATOM 2341 O O . THR A 1 298 ? -12.286 -27.489 -0.062 1.00 89.25 298 THR A O 1
ATOM 2344 N N . GLU A 1 299 ? -13.668 -25.760 -0.305 1.00 79.88 299 GLU A N 1
ATOM 2345 C CA . GLU A 1 299 ? -12.851 -24.835 0.501 1.00 79.88 299 GLU A CA 1
ATOM 2346 C C . GLU A 1 299 ? -12.547 -25.382 1.911 1.00 79.88 299 GLU A C 1
ATOM 2348 O O . GLU A 1 299 ? -11.411 -25.314 2.375 1.00 79.88 299 GLU A O 1
ATOM 2353 N N . LYS A 1 300 ? -13.517 -26.066 2.539 1.00 83.06 300 LYS A N 1
ATOM 2354 C CA . LYS A 1 300 ? -13.320 -26.745 3.834 1.00 83.06 300 LYS A CA 1
ATOM 2355 C C . LYS A 1 300 ? -12.309 -27.893 3.769 1.00 83.06 300 LYS A C 1
ATOM 2357 O O . LYS A 1 300 ? -11.595 -28.137 4.738 1.00 83.06 300 LYS A O 1
ATOM 2362 N N . GLU A 1 301 ? -12.247 -28.615 2.654 1.00 82.88 301 GLU A N 1
ATOM 2363 C CA . GLU A 1 301 ? -11.272 -29.692 2.457 1.00 82.88 301 GLU A CA 1
ATOM 2364 C C . GLU A 1 301 ? -9.876 -29.138 2.159 1.00 82.88 301 GLU A C 1
ATOM 2366 O O . GLU A 1 301 ? -8.887 -29.739 2.572 1.00 82.88 301 GLU A O 1
ATOM 2371 N N . GLN A 1 302 ? -9.783 -27.968 1.520 1.00 81.69 302 GLN A N 1
ATOM 2372 C CA . GLN A 1 302 ? -8.514 -27.271 1.285 1.00 81.69 302 GLN A CA 1
ATOM 2373 C C . GLN A 1 302 ? -7.876 -26.807 2.593 1.00 81.69 302 GLN A C 1
ATOM 2375 O O . GLN A 1 302 ? -6.682 -27.034 2.801 1.00 81.69 302 GLN A O 1
ATOM 2380 N N . ASP A 1 303 ? -8.665 -26.203 3.483 1.00 76.44 303 ASP A N 1
ATOM 2381 C CA . ASP A 1 303 ? -8.172 -25.749 4.784 1.00 76.44 303 ASP A CA 1
ATOM 2382 C C . ASP A 1 303 ? -7.729 -26.948 5.634 1.00 76.44 303 ASP A C 1
ATOM 2384 O O . ASP A 1 303 ? -6.596 -26.981 6.118 1.00 76.44 303 ASP A O 1
ATOM 2388 N N . LYS A 1 304 ? -8.530 -28.021 5.665 1.00 82.25 304 LYS A N 1
ATOM 2389 C CA . LYS A 1 304 ? -8.180 -29.264 6.368 1.00 82.25 304 LYS A CA 1
ATOM 2390 C C . LYS A 1 304 ? -6.937 -29.960 5.791 1.00 82.25 304 LYS A C 1
ATOM 2392 O O . LYS A 1 304 ? -6.134 -30.512 6.541 1.00 82.25 304 LYS A O 1
ATOM 2397 N N . ALA A 1 305 ? -6.742 -29.927 4.471 1.00 75.56 305 ALA A N 1
ATOM 2398 C CA . ALA A 1 305 ? -5.545 -30.464 3.820 1.00 75.56 305 ALA A CA 1
ATOM 2399 C C . ALA A 1 305 ? -4.292 -29.618 4.109 1.00 75.56 305 ALA A C 1
ATOM 2401 O O . ALA A 1 305 ? -3.191 -30.166 4.209 1.00 75.56 305 ALA A O 1
ATOM 2402 N N . SER A 1 306 ? -4.446 -28.298 4.259 1.00 76.12 306 SER A N 1
ATOM 2403 C CA . SER A 1 306 ? -3.348 -27.408 4.646 1.00 76.12 306 SER A CA 1
ATOM 2404 C C . SER A 1 306 ? -2.923 -27.620 6.103 1.00 76.12 306 SER A C 1
ATOM 2406 O O . SER A 1 306 ? -1.727 -27.739 6.372 1.00 76.12 306 SER A O 1
ATOM 2408 N N . GLU A 1 307 ? -3.882 -27.810 7.013 1.00 77.44 307 GLU A N 1
ATOM 2409 C CA . GLU A 1 307 ? -3.633 -28.136 8.422 1.00 77.44 307 GLU A CA 1
ATOM 2410 C C . GLU A 1 307 ? -2.989 -29.518 8.591 1.00 77.44 307 GLU A C 1
ATOM 2412 O O . GLU A 1 307 ? -2.018 -29.665 9.331 1.00 77.44 307 GLU A O 1
ATOM 2417 N N . ALA A 1 308 ? -3.466 -30.531 7.857 1.00 74.81 308 ALA A N 1
ATOM 2418 C CA . ALA A 1 308 ? -2.898 -31.879 7.909 1.00 74.81 308 ALA A CA 1
ATOM 2419 C C . ALA A 1 308 ? -1.437 -31.921 7.428 1.00 74.81 308 ALA A C 1
ATOM 2421 O O . ALA A 1 308 ? -0.624 -32.673 7.971 1.00 74.81 308 ALA A O 1
ATOM 2422 N N . LYS A 1 309 ? -1.081 -31.099 6.431 1.00 73.81 309 LYS A N 1
ATOM 2423 C CA . LYS A 1 309 ? 0.299 -31.003 5.944 1.00 73.81 309 LYS A CA 1
ATOM 2424 C C . LYS A 1 309 ? 1.198 -30.230 6.907 1.00 73.81 309 LYS A C 1
ATOM 2426 O O . LYS A 1 309 ? 2.307 -30.687 7.156 1.00 73.81 309 LYS A O 1
ATOM 2431 N N . ALA A 1 310 ? 0.705 -29.131 7.483 1.00 69.19 310 ALA A N 1
ATOM 2432 C CA . ALA A 1 310 ? 1.425 -28.383 8.514 1.00 69.19 310 ALA A CA 1
ATOM 2433 C C . ALA A 1 310 ? 1.703 -29.256 9.750 1.00 69.19 310 ALA A C 1
ATOM 2435 O O . ALA A 1 310 ? 2.820 -29.274 10.261 1.00 69.19 310 ALA A O 1
ATOM 2436 N N . ALA A 1 311 ? 0.724 -30.065 10.172 1.00 69.69 311 ALA A N 1
ATOM 2437 C CA . ALA A 1 311 ? 0.913 -31.042 11.237 1.00 69.69 311 ALA A CA 1
ATOM 2438 C C . ALA A 1 311 ? 1.958 -32.105 10.853 1.00 69.69 311 ALA A C 1
ATOM 2440 O O . ALA A 1 311 ? 2.846 -32.406 11.643 1.00 69.69 311 ALA A O 1
ATOM 2441 N N . GLY A 1 312 ? 1.894 -32.651 9.634 1.00 76.19 312 GLY A N 1
ATOM 2442 C CA . GLY A 1 312 ? 2.846 -33.660 9.160 1.00 76.19 312 GLY A CA 1
ATOM 2443 C C . GLY A 1 312 ? 4.289 -33.158 9.019 1.00 76.19 312 GLY A C 1
ATOM 2444 O O . GLY A 1 312 ? 5.217 -33.913 9.297 1.00 76.19 312 GLY A O 1
ATOM 2445 N N . GLU A 1 313 ? 4.489 -31.904 8.606 1.00 71.88 313 GLU A N 1
ATOM 2446 C CA . GLU A 1 313 ? 5.814 -31.266 8.536 1.00 71.88 313 GLU A CA 1
ATOM 2447 C C . GLU A 1 313 ? 6.374 -31.007 9.941 1.00 71.88 313 GLU A C 1
ATOM 2449 O O . GLU A 1 313 ? 7.524 -31.352 10.202 1.00 71.88 313 GLU A O 1
ATOM 2454 N N . HIS A 1 314 ? 5.536 -30.557 10.880 1.00 64.19 314 HIS A N 1
ATOM 2455 C CA . HIS A 1 314 ? 5.942 -30.368 12.272 1.00 64.19 314 HIS A CA 1
ATOM 2456 C C . HIS A 1 314 ? 6.348 -31.685 12.960 1.00 64.19 314 HIS A C 1
ATOM 2458 O O . HIS A 1 314 ? 7.358 -31.741 13.658 1.00 64.19 314 HIS A O 1
ATOM 2464 N N . TRP A 1 315 ? 5.619 -32.780 12.715 1.00 65.75 315 TRP A N 1
ATOM 2465 C CA . TRP A 1 315 ? 5.998 -34.106 13.221 1.00 65.75 315 TRP A CA 1
ATOM 2466 C C . TRP A 1 315 ? 7.298 -34.632 12.608 1.00 65.75 315 TRP A C 1
ATOM 2468 O O . TRP A 1 315 ? 8.031 -35.354 13.281 1.00 65.75 315 TRP A O 1
ATOM 2478 N N . ARG A 1 316 ? 7.595 -34.279 11.353 1.00 70.56 316 ARG A N 1
ATOM 2479 C CA . ARG A 1 316 ? 8.839 -34.678 10.686 1.00 70.56 316 ARG A CA 1
ATOM 2480 C C . ARG A 1 316 ? 10.043 -33.936 11.268 1.00 70.56 316 ARG A C 1
ATOM 2482 O O . ARG A 1 316 ? 11.028 -34.585 11.580 1.00 70.56 316 ARG A O 1
ATOM 2489 N N . GLU A 1 317 ? 9.921 -32.633 11.523 1.00 66.19 317 GLU A N 1
ATOM 2490 C CA . GLU A 1 317 ? 10.957 -31.853 12.221 1.00 66.19 317 GLU A CA 1
ATOM 2491 C C . GLU A 1 317 ? 11.225 -32.374 13.640 1.00 66.19 317 GLU A C 1
ATOM 2493 O O . GLU A 1 317 ? 12.378 -32.497 14.045 1.00 66.19 317 GLU A O 1
ATOM 2498 N N . ILE A 1 318 ? 10.175 -32.740 14.387 1.00 66.75 318 ILE A N 1
ATOM 2499 C CA . ILE A 1 318 ? 10.323 -33.356 15.716 1.00 66.75 318 ILE A CA 1
ATOM 2500 C C . ILE A 1 318 ? 11.033 -34.713 15.612 1.00 66.75 318 ILE A C 1
ATOM 2502 O O . ILE A 1 318 ? 11.897 -35.020 16.430 1.00 66.75 318 ILE A O 1
ATOM 2506 N N . TYR A 1 319 ? 10.685 -35.526 14.613 1.00 76.69 319 TYR A N 1
ATOM 2507 C CA . TYR A 1 319 ? 11.305 -36.833 14.398 1.00 76.69 319 TYR A CA 1
ATOM 2508 C C . TYR A 1 319 ? 12.789 -36.717 14.021 1.00 76.69 319 TYR A C 1
ATOM 2510 O O . TYR A 1 319 ? 13.609 -37.464 14.552 1.00 76.69 319 TYR A O 1
ATOM 2518 N N . ASP A 1 320 ? 13.141 -35.753 13.171 1.00 76.31 320 ASP A N 1
ATOM 2519 C CA . ASP A 1 320 ? 14.527 -35.485 12.782 1.00 76.31 320 ASP A CA 1
ATOM 2520 C C . ASP A 1 320 ? 15.341 -34.950 13.976 1.00 76.31 320 ASP A C 1
ATOM 2522 O O . ASP A 1 320 ? 16.423 -35.465 14.254 1.00 76.31 320 ASP A O 1
ATOM 2526 N N . MET A 1 321 ? 14.779 -34.036 14.781 1.00 66.00 321 MET A N 1
ATOM 2527 C CA . MET A 1 321 ? 15.394 -33.581 16.039 1.00 66.00 321 MET A CA 1
ATOM 2528 C C . MET A 1 321 ? 15.620 -34.714 17.050 1.00 66.00 321 MET A C 1
ATOM 2530 O O . MET A 1 321 ? 16.599 -34.692 17.792 1.00 66.00 321 MET A O 1
ATOM 2534 N N . CYS A 1 322 ? 14.712 -35.690 17.119 1.00 66.25 322 CYS A N 1
ATOM 2535 C CA . CYS A 1 322 ? 14.857 -36.835 18.016 1.00 66.25 322 CYS A CA 1
ATOM 2536 C C . CYS A 1 322 ? 15.873 -37.873 17.521 1.00 66.25 322 CYS A C 1
ATOM 2538 O O . CYS A 1 322 ? 16.370 -38.635 18.342 1.00 66.25 322 CYS A O 1
ATOM 2540 N N . ASN A 1 323 ? 16.177 -37.920 16.221 1.00 68.88 323 ASN A N 1
ATOM 2541 C CA . ASN A 1 323 ? 17.173 -38.834 15.654 1.00 68.88 323 ASN A CA 1
ATOM 2542 C C . ASN A 1 323 ? 18.603 -38.267 15.658 1.00 68.88 323 ASN A C 1
ATOM 2544 O O . ASN A 1 323 ? 19.550 -39.028 15.469 1.00 68.88 323 ASN A O 1
ATOM 2548 N N . GLU A 1 324 ? 18.774 -36.957 15.851 1.00 72.81 324 GLU A N 1
ATOM 2549 C CA . GLU A 1 324 ? 20.091 -36.311 15.975 1.00 72.81 324 GLU A CA 1
ATOM 2550 C C . GLU A 1 324 ? 20.651 -36.298 17.416 1.00 72.81 324 GLU A C 1
ATOM 2552 O O . GLU A 1 324 ? 21.804 -35.905 17.611 1.00 72.81 324 GLU A O 1
ATOM 2557 N N . LEU A 1 325 ? 19.870 -36.739 18.415 1.00 62.66 325 LEU A N 1
ATOM 2558 C CA . LEU A 1 325 ? 20.254 -36.848 19.836 1.00 62.66 325 LEU A CA 1
ATOM 2559 C C . LEU A 1 325 ? 20.657 -38.275 20.232 1.00 62.66 325 LEU A C 1
ATOM 2561 O O . LEU A 1 325 ? 21.645 -38.404 20.992 1.00 62.66 325 LEU A O 1
#

Secondary structure (DSSP, 8-state):
-----------THHHHHHHHHHHHHHHHHHHHHHHHHHHHHHHHHHHHHHHH--SSTTHHHHHHHHHHHHHHHT-HHHHHHHHHHTTPPPSS-TT-HHHHHHHTTS-HHHHHHHHHHHHHHHHHS-----PPPPTTHHHHHHHHHHHHHHHHHHHHHHHHTTTT--S--S-HHHHHHHHHHHHHHHHHHHHHHHHS---HHHHHT-HHHHHHHHHHHHHHHHHHS-GGGSSS-S-S---HHHHHHHHHHHHHHHHHHHHHHTT--HHHHHHHHHHHHHHHHHHHHHHHHHHHHHTT--HHHHHHHHHHHHHHHHHHHHHHHHH--

Foldseek 3Di:
DDDDDDPDDPDPPVVVVVVVVVVLLVVLLVVLVVVLVVLVVVLVVLVVVLVVDDDPVCPVVNVVSVVVSVVSCPPLSNQQSVQSNVVHHRDVCHSCPVVCVVCVPDDPVNVVVVVVVVVVVVVPPPDPPLQPPDPVVVVLLVVLVVLLVVLVVQLVVVVVPPPDDPDDSLDPVSVVSLVVSVVVLVVVVVCCVVPVVDDPVSCVVDPSSVVSVVSSVVSCCRRVDPPVPPPDDPDDPCDVVVVVVVVVVVVVVVLVVVCVVVVDDPVVSVVVVVVVVVVVVVVVLVVQVVVCVVVVDDPVRSVVVVVVVVVVVVVVVVVVVVVVD

Sequence (325 aa):
MFTVLPSSCCGPRLANAVGNFVKKAASLGESAESYKSKIDGQIQRLETQVGELPGKEHHKERTALGKKVSALKGEDRYIDACRVVKGLMPVHGNFTNEIQAATTKMSADEAARIAQETEEALMQMEPVQKPEPPQGDHEKRKNWQDRLAILEKKVSCEVSHKTTSTQPAVSREDAEELEVIAQEVVDYKETLKKNSGYTNKSLKADQELAKIEERLDYLAEFLLLPQRFMENGPSVEWTQADGKKERERQLARRLARHREASGLSPSEAKEVEESLGCTELLVRLAERKAYLRTEGYTEKEQDKASEAKAAGEHWREIYDMCNEL